Protein AF-A0A0M8WAG9-F1 (afdb_monomer_lite)

Foldseek 3Di:
DDDDDDDDPQDWDWDWDWFDDPPDAIAIETADAQQPTHQDCVLCVQVVQLVCCVPPVVPDPDTGFYWYWYDYPVDTFTWTWDFDDDPPSGTHLIDTDGDDLVVVCVVRVHHDDNDRPDDPPDPPDQQWWKAKDKFFLLQADFQDPHNQCPLRPTDPDDSVLLVVLQVDDQDQQDPSDLLSRDQPQVLQVLLVVLCVVDVDTDSGLQDDPVSSVVSCVVVVDDDSSSVLSVCCRRVNFEWDQDPVRDIDTSGDSSNSVSCSNNSPGIGIGIDIHGDDD

Secondary structure (DSSP, 8-state):
--------TTS---EEEEE--TTS--EEEEEEETTTSSS-TTTSHHHHHHHHHHHH-TT-SSPPEEEEEEE-SS-EEEEEEEEEE-STT-EEEEEEEE--HHHHHHHHTS----S--PPP----PPEEEEEEEEEEGGGSPPPP--S-TTTS------HHHHHHHHHSPPPPPPTTSGGGGS-HHHHHHHHHHHHHHS----S-TT---HHHHHHHHHTT--HHHHHHHHHHHHS-EEEEE-TTS-EEEEE-HHHHHHHHHTT--EEEEEEEEEE--

Sequence (277 aa):
MHEVTVRDRRLGSFRLQIYTADGLRPVVIVTQDATSEGCSLVNGAERYAASVWRTHFTKAAEPPLWVQNMQMQDSTMLALVAFDVGTDYTLSDAIWDVIDPTDLQRLVGADVDLRRGQRPAPASKPVYRTKFIITPVANFPPGKPFRARRCMPPMRHRRWRHLLARLRPAPAPASCCWYHGGDWRTANATALRLLATTPMTSADPGEWPVELCEAVDAAGITGWQRQAVQSLFLDPIVLEHEDNGRLSYGNGQHRGRAMHDAGVARTITAVDELYTV

Radius of gyration: 20.87 Å; chains: 1; bounding box: 56×38×58 Å

Structure (mmCIF, N/CA/C/O backbone):
data_AF-A0A0M8WAG9-F1
#
_entry.id   AF-A0A0M8WAG9-F1
#
loop_
_atom_site.group_PDB
_atom_site.id
_atom_site.type_symbol
_atom_site.label_atom_id
_atom_site.label_alt_id
_atom_site.label_comp_id
_atom_site.label_asym_id
_atom_site.label_entity_id
_atom_site.label_seq_id
_atom_site.pdbx_PDB_ins_code
_atom_site.Cartn_x
_atom_site.Cartn_y
_atom_site.Cartn_z
_atom_site.occupancy
_atom_site.B_iso_or_equiv
_atom_site.auth_seq_id
_atom_site.auth_comp_id
_atom_site.auth_asym_id
_atom_site.auth_atom_id
_atom_site.pdbx_PDB_model_num
ATOM 1 N N . MET A 1 1 ? 27.779 4.300 -15.867 1.00 31.81 1 MET A N 1
ATOM 2 C CA . MET A 1 1 ? 26.720 4.180 -14.843 1.00 31.81 1 MET A CA 1
ATOM 3 C C . MET A 1 1 ? 26.063 5.549 -14.735 1.00 31.81 1 MET A C 1
ATOM 5 O O . MET A 1 1 ? 26.711 6.474 -14.271 1.00 31.81 1 MET A O 1
ATOM 9 N N . HIS A 1 2 ? 24.867 5.720 -15.301 1.00 24.95 2 HIS A N 1
ATOM 10 C CA . HIS A 1 2 ? 24.141 6.993 -15.268 1.00 24.95 2 HIS A CA 1
ATOM 11 C C . HIS A 1 2 ? 23.060 6.911 -14.192 1.00 24.95 2 HIS A C 1
ATOM 13 O O . HIS A 1 2 ? 22.132 6.116 -14.313 1.00 24.95 2 HIS A O 1
ATOM 19 N N . GLU A 1 3 ? 23.211 7.700 -13.132 1.00 30.77 3 GLU A N 1
ATOM 20 C CA . GLU A 1 3 ? 22.233 7.829 -12.054 1.00 30.77 3 GLU A CA 1
ATOM 21 C C . GLU A 1 3 ? 21.309 9.007 -12.386 1.00 30.77 3 GLU A C 1
ATOM 23 O O . GLU A 1 3 ? 21.760 10.142 -12.539 1.00 30.77 3 GLU A O 1
ATOM 28 N N . VAL A 1 4 ? 20.021 8.726 -12.583 1.00 30.83 4 VAL A N 1
ATOM 29 C CA . VAL A 1 4 ? 19.002 9.731 -12.909 1.00 30.83 4 VAL A CA 1
ATOM 30 C C . VAL A 1 4 ? 18.015 9.803 -11.752 1.00 30.83 4 VAL A C 1
ATOM 32 O O . VAL A 1 4 ? 17.299 8.845 -11.471 1.00 30.83 4 VAL A O 1
ATOM 35 N N . THR A 1 5 ? 17.963 10.959 -11.095 1.00 34.72 5 THR A N 1
ATOM 36 C CA . THR A 1 5 ? 17.018 11.246 -10.011 1.00 34.72 5 THR A CA 1
ATOM 37 C C . THR A 1 5 ? 15.743 11.853 -10.593 1.00 34.72 5 THR A C 1
ATOM 39 O O . THR A 1 5 ? 15.729 13.020 -10.986 1.00 34.72 5 THR A O 1
ATOM 42 N N . VAL A 1 6 ? 14.653 11.086 -10.638 1.00 32.12 6 VAL A N 1
ATOM 43 C CA . VAL A 1 6 ? 13.320 11.599 -11.000 1.00 32.12 6 VAL A CA 1
ATOM 44 C C . VAL A 1 6 ? 12.752 12.366 -9.799 1.00 32.12 6 VAL A C 1
ATOM 46 O O . VAL A 1 6 ? 12.485 11.777 -8.756 1.00 32.12 6 VAL A O 1
ATOM 49 N N . ARG A 1 7 ? 12.593 13.692 -9.916 1.00 31.33 7 ARG A N 1
ATOM 50 C CA . ARG A 1 7 ? 11.995 14.546 -8.872 1.00 31.33 7 ARG A CA 1
ATOM 51 C C . ARG A 1 7 ? 10.522 14.824 -9.176 1.00 31.33 7 ARG A C 1
ATOM 53 O O . ARG A 1 7 ? 10.192 15.846 -9.765 1.00 31.33 7 ARG A O 1
ATOM 60 N N . ASP A 1 8 ? 9.653 13.940 -8.704 1.00 37.75 8 ASP A N 1
ATOM 61 C CA . ASP A 1 8 ? 8.263 14.265 -8.374 1.00 37.75 8 ASP A CA 1
ATOM 62 C C . ASP A 1 8 ? 8.059 13.938 -6.886 1.00 37.75 8 ASP A C 1
ATOM 64 O O . ASP A 1 8 ? 8.435 12.864 -6.419 1.00 37.75 8 ASP A O 1
ATOM 68 N N . ARG A 1 9 ? 7.501 14.886 -6.126 1.00 44.72 9 ARG A N 1
ATOM 69 C CA . ARG A 1 9 ? 7.415 14.916 -4.650 1.00 44.72 9 ARG A CA 1
ATOM 70 C C . ARG A 1 9 ? 6.567 13.786 -4.032 1.00 44.72 9 ARG A C 1
ATOM 72 O O . ARG A 1 9 ? 6.406 13.759 -2.817 1.00 44.72 9 ARG A O 1
ATOM 79 N N . ARG A 1 10 ? 6.028 12.866 -4.841 1.00 51.25 10 ARG A N 1
ATOM 80 C CA . ARG A 1 10 ? 5.177 11.723 -4.438 1.00 51.25 10 ARG A CA 1
ATOM 81 C C . ARG A 1 10 ? 5.702 10.360 -4.895 1.00 51.25 10 ARG A C 1
ATOM 83 O O . ARG A 1 10 ? 5.000 9.351 -4.770 1.00 51.25 10 ARG A O 1
ATOM 90 N N . LEU A 1 11 ? 6.892 10.340 -5.487 1.00 60.03 11 LEU A N 1
ATOM 91 C CA . LEU A 1 11 ? 7.572 9.141 -5.944 1.00 60.03 11 LEU A CA 1
ATOM 92 C C . LEU A 1 11 ? 8.692 8.850 -4.951 1.00 60.03 11 LEU A C 1
ATOM 94 O O . LEU A 1 11 ? 9.549 9.690 -4.696 1.00 60.03 11 LEU A O 1
ATOM 98 N N . GLY A 1 12 ? 8.633 7.679 -4.338 1.00 71.25 12 GLY A N 1
ATOM 99 C CA . GLY A 1 12 ? 9.702 7.164 -3.510 1.00 71.25 12 GLY A CA 1
ATOM 100 C C . GLY A 1 12 ? 11.023 7.044 -4.268 1.00 71.25 12 GLY A C 1
ATOM 101 O O . GLY A 1 12 ? 11.056 7.063 -5.499 1.00 71.25 12 GLY A O 1
ATOM 102 N N . SER A 1 13 ? 12.125 6.929 -3.531 1.00 82.56 13 SER A N 1
ATOM 103 C CA . SER A 1 13 ? 13.445 6.676 -4.111 1.00 82.56 13 SER A CA 1
ATOM 104 C C . SER A 1 13 ? 13.735 5.181 -4.178 1.00 82.56 13 SER A C 1
ATOM 106 O O . SER A 1 13 ? 13.256 4.408 -3.358 1.00 82.56 13 SER A O 1
ATOM 108 N N . PHE A 1 14 ? 14.532 4.766 -5.156 1.00 90.50 14 PHE A N 1
ATOM 109 C CA . PHE A 1 14 ? 15.063 3.408 -5.262 1.00 90.50 14 PHE A CA 1
ATOM 110 C C . PHE A 1 14 ? 16.325 3.422 -6.125 1.00 90.50 14 PHE A C 1
ATOM 112 O O . PHE A 1 14 ? 16.540 4.333 -6.927 1.00 90.50 14 PHE A O 1
ATOM 119 N N . ARG A 1 15 ? 17.180 2.411 -5.963 1.00 92.81 15 ARG A N 1
ATOM 120 C CA . ARG A 1 15 ? 18.294 2.158 -6.883 1.00 92.81 15 ARG A CA 1
ATOM 121 C C . ARG A 1 15 ? 17.752 1.505 -8.142 1.00 92.81 15 ARG A C 1
ATOM 123 O O . ARG A 1 15 ? 16.967 0.570 -8.036 1.00 92.81 15 ARG A O 1
ATOM 130 N N . LEU A 1 16 ? 18.241 1.933 -9.301 1.00 94.81 16 LEU A N 1
ATOM 131 C CA . LEU A 1 16 ? 17.922 1.350 -10.599 1.00 94.81 16 LEU A CA 1
ATOM 132 C C . LEU A 1 16 ? 19.156 0.640 -11.179 1.00 94.81 16 LEU A C 1
ATOM 134 O O . LEU A 1 16 ? 20.224 1.244 -11.277 1.00 94.81 16 LEU A O 1
ATOM 138 N N . GLN A 1 17 ? 19.014 -0.623 -11.580 1.00 96.25 17 GLN A N 1
ATOM 139 C CA . GLN A 1 17 ? 19.993 -1.348 -12.397 1.00 96.25 17 GLN A CA 1
ATOM 140 C C . GLN A 1 17 ? 19.330 -1.747 -13.713 1.00 96.25 17 GLN A C 1
ATOM 142 O O . GLN A 1 17 ? 18.253 -2.341 -13.705 1.00 96.25 17 GLN A O 1
ATOM 147 N N . ILE A 1 18 ? 19.960 -1.389 -14.832 1.00 97.19 18 ILE A N 1
ATOM 148 C CA . ILE A 1 18 ? 19.445 -1.632 -16.181 1.00 97.19 18 ILE A CA 1
ATOM 149 C C . ILE A 1 18 ? 20.386 -2.601 -16.888 1.00 97.19 18 ILE A C 1
ATOM 151 O O . ILE A 1 18 ? 21.572 -2.308 -17.037 1.00 97.19 18 ILE A O 1
ATOM 155 N N . TYR A 1 19 ? 19.832 -3.715 -17.351 1.00 96.88 19 TYR A N 1
ATOM 156 C CA . TYR A 1 19 ? 20.516 -4.723 -18.149 1.00 96.88 19 TYR A CA 1
ATOM 157 C C . TYR A 1 19 ? 19.890 -4.740 -19.542 1.00 96.88 19 TYR A C 1
ATOM 159 O O . TYR A 1 19 ? 18.678 -4.900 -19.696 1.00 96.88 19 TYR A O 1
ATOM 167 N N . THR A 1 20 ? 20.717 -4.537 -20.562 1.00 95.12 20 THR A N 1
ATOM 168 C CA . THR A 1 20 ? 20.305 -4.487 -21.970 1.00 95.12 20 THR A CA 1
ATOM 169 C C . THR A 1 20 ? 21.225 -5.361 -22.802 1.00 95.12 20 THR A C 1
ATOM 171 O O . THR A 1 20 ? 22.432 -5.373 -22.568 1.00 95.12 20 THR A O 1
ATOM 174 N N . ALA A 1 21 ? 20.665 -6.020 -23.807 1.00 92.88 21 ALA A N 1
ATOM 175 C CA . ALA A 1 21 ? 21.400 -6.751 -24.826 1.00 92.88 21 ALA A CA 1
ATOM 176 C C . ALA A 1 21 ? 20.630 -6.664 -26.148 1.00 92.88 21 ALA A C 1
ATOM 178 O O . ALA A 1 21 ? 19.403 -6.521 -26.145 1.00 92.88 21 ALA A O 1
ATOM 179 N N . ASP A 1 22 ? 21.342 -6.735 -27.270 1.00 92.00 22 ASP A N 1
ATOM 180 C CA . ASP A 1 22 ? 20.729 -6.605 -28.590 1.00 92.00 22 ASP A CA 1
ATOM 181 C C . ASP A 1 22 ? 19.707 -7.720 -28.841 1.00 92.00 22 ASP A C 1
ATOM 183 O O . ASP A 1 22 ? 19.957 -8.896 -28.585 1.00 92.00 22 ASP A O 1
ATOM 187 N N . GLY A 1 23 ? 18.527 -7.335 -29.334 1.00 89.88 23 GLY A N 1
ATOM 188 C CA . GLY A 1 23 ? 17.431 -8.262 -29.625 1.00 89.88 23 GLY A CA 1
ATOM 189 C C . GLY A 1 23 ? 16.712 -8.835 -28.398 1.00 89.88 23 GLY A C 1
ATOM 190 O O . GLY A 1 23 ? 15.756 -9.587 -28.573 1.00 89.88 23 GLY A O 1
ATOM 191 N N . LEU A 1 24 ? 17.118 -8.474 -27.175 1.00 93.31 24 LEU A N 1
ATOM 192 C CA . LEU A 1 24 ? 16.479 -8.924 -25.938 1.00 93.31 24 LEU A CA 1
ATOM 193 C C . LEU A 1 24 ? 15.687 -7.799 -25.268 1.00 93.31 24 LEU A C 1
ATOM 195 O O . LEU A 1 24 ? 16.030 -6.617 -25.347 1.00 93.31 24 LEU A O 1
ATOM 199 N N . ARG A 1 25 ? 14.616 -8.180 -24.565 1.00 95.50 25 ARG A N 1
ATOM 200 C CA . ARG A 1 25 ? 13.841 -7.247 -23.745 1.00 95.50 25 ARG A CA 1
ATOM 201 C C . ARG A 1 25 ? 14.699 -6.796 -22.552 1.00 95.50 25 ARG A C 1
ATOM 203 O O . ARG A 1 25 ? 15.212 -7.661 -21.842 1.00 95.50 25 ARG A O 1
ATOM 210 N N . PRO A 1 26 ? 14.856 -5.483 -22.302 1.00 97.38 26 PRO A N 1
ATOM 211 C CA . PRO A 1 26 ? 15.655 -5.007 -21.179 1.00 97.38 26 PRO A CA 1
ATOM 212 C C . PRO A 1 26 ? 15.123 -5.513 -19.840 1.00 97.38 26 PRO A C 1
ATOM 214 O O . PRO A 1 26 ? 13.908 -5.579 -19.645 1.00 97.38 26 PRO A O 1
ATOM 217 N N . VAL A 1 27 ? 16.025 -5.798 -18.903 1.00 98.31 27 VAL A N 1
ATOM 218 C CA . VAL A 1 27 ? 15.682 -6.146 -17.520 1.00 98.31 27 VAL A CA 1
ATOM 219 C C . VAL A 1 27 ? 16.047 -4.980 -16.619 1.00 98.31 27 VAL A C 1
ATOM 221 O O . VAL A 1 27 ? 17.163 -4.459 -16.651 1.00 98.31 27 VAL A O 1
ATOM 224 N N . VAL A 1 28 ? 15.088 -4.566 -15.806 1.00 98.31 28 VAL A N 1
ATOM 225 C CA . VAL A 1 28 ? 15.244 -3.520 -14.810 1.00 98.31 28 VAL A CA 1
ATOM 226 C C . VAL A 1 28 ? 15.087 -4.124 -13.431 1.00 98.31 28 VAL A C 1
ATOM 228 O O . VAL A 1 28 ? 14.069 -4.740 -13.135 1.00 98.31 28 VAL A O 1
ATOM 231 N N . ILE A 1 29 ? 16.071 -3.881 -12.571 1.00 98.06 29 ILE A N 1
ATOM 232 C CA . ILE A 1 29 ? 16.027 -4.265 -11.163 1.00 98.06 29 ILE A CA 1
ATOM 233 C C . ILE A 1 29 ? 15.969 -2.991 -10.332 1.00 98.06 29 ILE A C 1
ATOM 235 O O . ILE A 1 29 ? 16.868 -2.147 -10.413 1.00 98.06 29 ILE A O 1
ATOM 239 N N . VAL A 1 30 ? 14.913 -2.858 -9.535 1.00 96.50 30 VAL A N 1
ATOM 240 C CA . VAL A 1 30 ? 14.742 -1.757 -8.592 1.00 96.50 30 VAL A CA 1
ATOM 241 C C . VAL A 1 30 ? 14.905 -2.236 -7.162 1.00 96.50 30 VAL A C 1
ATOM 243 O O . VAL A 1 30 ? 14.215 -3.153 -6.727 1.00 96.50 30 VAL A O 1
ATOM 246 N N . THR A 1 31 ? 15.803 -1.594 -6.419 1.00 95.31 31 THR A N 1
ATOM 247 C CA . THR A 1 31 ? 16.039 -1.910 -5.007 1.00 95.31 31 THR A CA 1
ATOM 248 C C . THR A 1 31 ? 15.609 -0.741 -4.138 1.00 95.31 31 THR A C 1
ATOM 250 O O . THR A 1 31 ? 16.130 0.363 -4.311 1.00 95.31 31 THR A O 1
ATOM 253 N N . GLN A 1 32 ? 14.701 -0.984 -3.194 1.00 91.56 32 GLN A N 1
ATOM 254 C CA . GLN A 1 32 ? 14.194 0.027 -2.265 1.00 91.56 32 GLN A CA 1
ATOM 255 C C . GLN A 1 32 ? 14.263 -0.470 -0.821 1.00 91.56 32 GLN A C 1
ATOM 257 O O . GLN A 1 32 ? 13.892 -1.606 -0.548 1.00 91.56 32 GLN A O 1
ATOM 262 N N . ASP A 1 33 ? 14.672 0.399 0.096 1.00 87.81 33 ASP A N 1
ATOM 263 C CA . ASP A 1 33 ? 14.413 0.261 1.529 1.00 87.81 33 ASP A CA 1
ATOM 264 C C . ASP A 1 33 ? 12.989 0.754 1.834 1.00 87.81 33 ASP A C 1
ATOM 266 O O . ASP A 1 33 ? 12.691 1.951 1.763 1.00 87.81 33 ASP A O 1
ATOM 270 N N . ALA A 1 34 ? 12.102 -0.187 2.160 1.00 78.44 34 ALA A N 1
ATOM 271 C CA . ALA A 1 34 ? 10.681 0.064 2.381 1.00 78.44 34 ALA A CA 1
ATOM 272 C C . ALA A 1 34 ? 10.402 1.041 3.528 1.00 78.44 34 ALA A C 1
ATOM 274 O O . ALA A 1 34 ? 9.353 1.680 3.536 1.00 78.44 34 ALA A O 1
ATOM 275 N N . THR A 1 35 ? 11.320 1.164 4.489 1.00 70.12 35 THR A N 1
ATOM 276 C CA . THR A 1 35 ? 11.094 1.952 5.708 1.00 70.12 35 THR A CA 1
ATOM 277 C C . THR A 1 35 ? 11.336 3.439 5.507 1.00 70.12 35 THR A C 1
ATOM 279 O O . THR A 1 35 ? 10.858 4.263 6.282 1.00 70.12 35 THR A O 1
ATOM 282 N N . SER A 1 36 ? 12.113 3.812 4.488 1.00 67.44 36 SER A N 1
ATOM 283 C CA . SER A 1 36 ? 12.736 5.132 4.487 1.00 67.44 36 SER A CA 1
ATOM 284 C C . SER A 1 36 ? 12.656 5.867 3.152 1.00 67.44 36 SER A C 1
ATOM 286 O O . SER A 1 36 ? 13.086 7.019 3.067 1.00 67.44 36 SER A O 1
ATOM 288 N N . GLU A 1 37 ? 12.079 5.262 2.117 1.00 73.00 37 GLU A N 1
ATOM 289 C CA . GLU A 1 37 ? 12.169 5.777 0.750 1.00 73.00 37 GLU A CA 1
ATOM 290 C C . GLU A 1 37 ? 10.830 6.182 0.125 1.00 73.00 37 GLU A C 1
ATOM 292 O O . GLU A 1 37 ? 10.701 6.167 -1.094 1.00 73.00 37 GLU A O 1
ATOM 297 N N . GLY A 1 38 ? 9.849 6.603 0.926 1.00 74.38 38 GLY A N 1
ATOM 298 C CA . GLY A 1 38 ? 8.561 7.105 0.434 1.00 74.38 38 GLY A CA 1
ATOM 299 C C . GLY A 1 38 ? 7.625 5.988 -0.038 1.00 74.38 38 GLY A C 1
ATOM 300 O O . GLY A 1 38 ? 7.577 4.920 0.561 1.00 74.38 38 GLY A O 1
ATOM 301 N N . CYS A 1 39 ? 6.846 6.233 -1.099 1.00 77.88 39 CYS A N 1
ATOM 302 C CA . CYS A 1 39 ? 5.880 5.250 -1.603 1.00 77.88 39 CYS A CA 1
ATOM 303 C C . CYS A 1 39 ? 6.589 3.936 -1.995 1.00 77.88 39 CYS A C 1
ATOM 305 O O . CYS A 1 39 ? 7.550 3.946 -2.773 1.00 77.88 39 CYS A O 1
ATOM 307 N N . SER A 1 40 ? 6.113 2.811 -1.453 1.00 86.44 40 SER A N 1
ATOM 308 C CA . SER A 1 40 ? 6.754 1.504 -1.631 1.00 86.44 40 SER A CA 1
ATOM 309 C C . SER A 1 40 ? 6.722 1.025 -3.085 1.00 86.44 40 SER A C 1
ATOM 311 O O . SER A 1 40 ? 5.817 1.374 -3.849 1.00 86.44 40 SER A O 1
ATOM 313 N N . LEU A 1 41 ? 7.666 0.162 -3.470 1.00 90.44 41 LEU A N 1
ATOM 314 C CA . LEU A 1 41 ? 7.693 -0.465 -4.795 1.00 90.44 41 LEU A CA 1
ATOM 315 C C . LEU A 1 41 ? 6.408 -1.250 -5.104 1.00 90.44 41 LEU A C 1
ATOM 317 O O . LEU A 1 41 ? 6.009 -1.300 -6.262 1.00 90.44 41 LEU A O 1
ATOM 321 N N . VAL A 1 42 ? 5.718 -1.805 -4.101 1.00 89.00 42 VAL A N 1
ATOM 322 C CA . VAL A 1 42 ? 4.442 -2.524 -4.300 1.00 89.00 42 VAL A CA 1
ATOM 323 C C . VAL A 1 42 ? 3.283 -1.575 -4.597 1.00 89.00 42 VAL A C 1
ATOM 325 O O . VAL A 1 42 ? 2.459 -1.860 -5.475 1.00 89.00 42 VAL A O 1
ATOM 328 N N . ASN A 1 43 ? 3.224 -0.446 -3.890 1.00 82.81 43 ASN A N 1
ATOM 329 C CA . ASN A 1 43 ? 2.144 0.533 -4.034 1.00 82.81 43 ASN A CA 1
ATOM 330 C C . ASN A 1 43 ? 2.359 1.450 -5.246 1.00 82.81 43 ASN A C 1
ATOM 332 O O . ASN A 1 43 ? 1.398 1.893 -5.868 1.00 82.81 43 ASN A O 1
ATOM 336 N N . GLY A 1 44 ? 3.617 1.724 -5.595 1.00 85.31 44 GLY A N 1
ATOM 337 C CA . GLY A 1 44 ? 4.005 2.573 -6.718 1.00 85.31 44 GLY A CA 1
ATOM 338 C C . GLY A 1 44 ? 4.406 1.821 -7.988 1.00 85.31 44 GLY A C 1
ATOM 339 O O . GLY A 1 44 ? 4.826 2.483 -8.934 1.00 85.31 44 GLY A O 1
ATOM 340 N N . ALA A 1 45 ? 4.299 0.488 -8.022 1.00 92.19 45 ALA A N 1
ATOM 341 C CA . ALA A 1 45 ? 4.862 -0.385 -9.059 1.00 92.19 45 ALA A CA 1
ATOM 342 C C . ALA A 1 45 ? 4.594 0.103 -10.485 1.00 92.19 45 ALA A C 1
ATOM 344 O O . ALA A 1 45 ? 5.528 0.370 -11.237 1.00 92.19 45 ALA A O 1
ATOM 345 N N . GLU A 1 46 ? 3.317 0.269 -10.830 1.00 92.25 46 GLU A N 1
ATOM 346 C CA . GLU A 1 46 ? 2.860 0.663 -12.159 1.00 92.25 46 GLU A CA 1
ATOM 347 C C . GLU A 1 46 ? 3.411 2.042 -12.539 1.00 92.25 46 GLU A C 1
ATOM 349 O O . GLU A 1 46 ? 3.907 2.249 -13.644 1.00 92.25 46 GLU A O 1
ATOM 354 N N . ARG A 1 47 ? 3.380 2.988 -11.594 1.00 89.12 47 ARG A N 1
ATOM 355 C CA . ARG A 1 47 ? 3.829 4.370 -11.794 1.00 89.12 47 ARG A CA 1
ATOM 356 C C . ARG A 1 47 ? 5.349 4.460 -11.947 1.00 89.12 47 ARG A C 1
ATOM 358 O O . ARG A 1 47 ? 5.825 5.200 -12.807 1.00 89.12 47 ARG A O 1
ATOM 365 N N . TYR A 1 48 ? 6.107 3.702 -11.156 1.00 93.50 48 TYR A N 1
ATOM 366 C CA . TYR A 1 48 ? 7.565 3.643 -11.255 1.00 93.50 48 TYR A CA 1
ATOM 367 C C . TYR A 1 48 ? 8.017 2.957 -12.536 1.00 93.50 48 TYR A C 1
ATOM 369 O O . TYR A 1 48 ? 8.840 3.521 -13.256 1.00 93.50 48 TYR A O 1
ATOM 377 N N . ALA A 1 49 ? 7.443 1.798 -12.861 1.00 95.94 49 ALA A N 1
ATOM 378 C CA . ALA A 1 49 ? 7.764 1.074 -14.082 1.00 95.94 49 ALA A CA 1
ATOM 379 C C . ALA A 1 49 ? 7.421 1.905 -15.329 1.00 95.94 49 ALA A C 1
ATOM 381 O O . ALA A 1 49 ? 8.260 2.042 -16.218 1.00 95.94 49 ALA A O 1
ATOM 382 N N . ALA A 1 50 ? 6.256 2.562 -15.354 1.00 93.38 50 ALA A N 1
ATOM 383 C CA . ALA A 1 50 ? 5.868 3.488 -16.418 1.00 93.38 50 ALA A CA 1
ATOM 384 C C . ALA A 1 50 ? 6.840 4.668 -16.551 1.00 93.38 50 ALA A C 1
ATOM 386 O O . ALA A 1 50 ? 7.227 5.039 -17.659 1.00 93.38 50 ALA A O 1
ATOM 387 N N . SER A 1 51 ? 7.260 5.259 -15.427 1.00 92.38 51 SER A N 1
ATOM 388 C CA . SER A 1 51 ? 8.230 6.356 -15.432 1.00 92.38 51 SER A CA 1
ATOM 389 C C . SER A 1 51 ? 9.597 5.906 -15.948 1.00 92.38 51 SER A C 1
ATOM 391 O O . SER A 1 51 ? 10.209 6.620 -16.736 1.00 92.38 51 SER A O 1
ATOM 393 N N . VAL A 1 52 ? 10.084 4.735 -15.534 1.00 95.12 52 VAL A N 1
ATOM 394 C CA . VAL A 1 52 ? 11.362 4.188 -16.010 1.00 95.12 52 VAL A CA 1
ATOM 395 C C . VAL A 1 52 ? 11.284 3.844 -17.494 1.00 95.12 52 VAL A C 1
ATOM 397 O O . VAL A 1 52 ? 12.203 4.186 -18.236 1.00 95.12 52 VAL A O 1
ATOM 400 N N . TRP A 1 53 ? 10.182 3.239 -17.945 1.00 96.00 53 TRP A N 1
ATOM 401 C CA . TRP A 1 53 ? 9.933 2.964 -19.359 1.00 96.00 53 TRP A CA 1
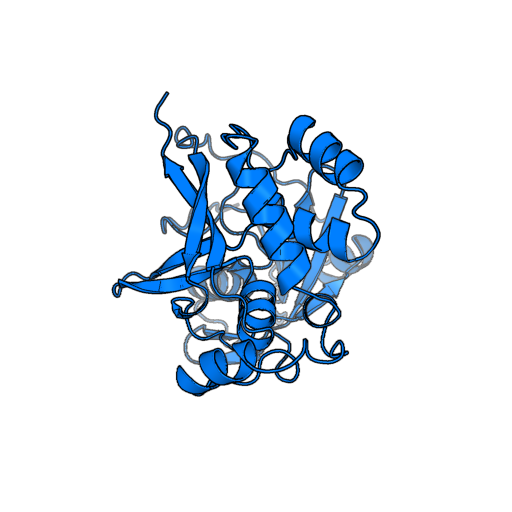ATOM 402 C C . TRP A 1 53 ? 9.992 4.254 -20.183 1.00 96.00 53 TRP A C 1
ATOM 404 O O . TRP A 1 53 ? 10.786 4.351 -21.119 1.00 96.00 53 TRP A O 1
ATOM 414 N N . ARG A 1 54 ? 9.246 5.283 -19.770 1.00 93.81 54 ARG A N 1
ATOM 415 C CA . ARG A 1 54 ? 9.199 6.579 -20.457 1.00 93.81 54 ARG A CA 1
ATOM 416 C C . ARG A 1 54 ? 10.546 7.293 -20.491 1.00 93.81 54 ARG A C 1
ATOM 418 O O . ARG A 1 54 ? 10.843 7.961 -21.471 1.00 93.81 54 ARG A O 1
ATOM 425 N N . THR A 1 55 ? 11.350 7.178 -19.439 1.00 92.44 55 THR A N 1
ATOM 426 C CA . THR A 1 55 ? 12.617 7.917 -19.335 1.00 92.44 55 THR A CA 1
ATOM 427 C C . THR A 1 55 ? 13.775 7.194 -20.016 1.00 92.44 55 THR A C 1
ATOM 429 O O . THR A 1 55 ? 14.574 7.828 -20.701 1.00 92.44 55 THR A O 1
ATOM 432 N N . HIS A 1 56 ? 13.889 5.877 -19.832 1.00 94.44 56 HIS A N 1
ATOM 433 C CA . HIS A 1 56 ? 15.081 5.117 -20.226 1.00 94.44 56 HIS A CA 1
ATOM 434 C C . HIS A 1 56 ? 14.887 4.267 -21.482 1.00 94.44 56 HIS A C 1
ATOM 436 O O . HIS A 1 56 ? 15.871 3.889 -22.113 1.00 94.44 56 HIS A O 1
ATOM 442 N N . PHE A 1 57 ? 13.642 3.992 -21.877 1.00 94.19 57 PHE A N 1
ATOM 443 C CA . PHE A 1 57 ? 13.327 3.091 -22.986 1.00 94.19 57 PHE A CA 1
ATOM 444 C C . PHE A 1 57 ? 12.310 3.727 -23.948 1.00 94.19 57 PHE A C 1
ATOM 446 O O . PHE A 1 57 ? 11.359 3.087 -24.385 1.00 94.19 57 PHE A O 1
ATOM 453 N N . THR A 1 58 ? 12.541 4.993 -24.318 1.00 90.69 58 THR A N 1
ATOM 454 C CA . THR A 1 58 ? 11.648 5.826 -25.158 1.00 90.69 58 THR A CA 1
ATOM 455 C C . THR A 1 58 ? 11.336 5.263 -26.547 1.00 90.69 58 THR A C 1
ATOM 457 O O . THR A 1 58 ? 10.402 5.714 -27.206 1.00 90.69 58 THR A O 1
ATOM 460 N N . LYS A 1 59 ? 12.146 4.316 -27.027 1.00 90.81 59 LYS A N 1
ATOM 461 C CA . LYS A 1 59 ? 11.984 3.661 -28.334 1.00 90.81 59 LYS A CA 1
ATOM 462 C C . LYS A 1 59 ? 11.411 2.247 -28.227 1.00 90.81 59 LYS A C 1
ATOM 464 O O . LYS A 1 59 ? 11.147 1.632 -29.255 1.00 90.81 59 LYS A O 1
ATOM 469 N N . ALA A 1 60 ? 11.270 1.710 -27.016 1.00 91.38 60 ALA A N 1
ATOM 470 C CA . ALA A 1 60 ? 10.766 0.360 -26.811 1.00 91.38 60 ALA A CA 1
ATOM 471 C C . ALA A 1 60 ? 9.234 0.359 -26.851 1.00 91.38 60 ALA A C 1
ATOM 473 O O . ALA A 1 60 ? 8.594 1.141 -26.148 1.00 91.38 60 ALA A O 1
ATOM 474 N N . ALA A 1 61 ? 8.659 -0.544 -27.648 1.00 90.81 61 ALA A N 1
ATOM 475 C CA . ALA A 1 61 ? 7.210 -0.730 -27.747 1.00 90.81 61 ALA A CA 1
ATOM 476 C C . ALA A 1 61 ? 6.598 -1.387 -26.495 1.00 90.81 61 ALA A C 1
ATOM 478 O O . ALA A 1 61 ? 5.400 -1.263 -26.262 1.00 90.81 61 ALA A O 1
ATOM 479 N N . GLU A 1 62 ? 7.421 -2.052 -25.682 1.00 94.06 62 GLU A N 1
ATOM 480 C CA . GLU A 1 62 ? 7.027 -2.716 -24.440 1.00 94.06 62 GLU A CA 1
ATOM 481 C C . GLU A 1 62 ? 7.866 -2.207 -23.259 1.00 94.06 62 GLU A C 1
ATOM 483 O O . GLU A 1 62 ? 9.024 -1.812 -23.456 1.00 94.06 62 GLU A O 1
ATOM 488 N N . PRO A 1 63 ? 7.332 -2.250 -22.022 1.00 96.38 63 PRO A N 1
ATOM 489 C CA . PRO A 1 63 ? 8.108 -1.915 -20.833 1.00 96.38 63 PRO A CA 1
ATOM 490 C C . PRO A 1 63 ? 9.256 -2.912 -20.630 1.00 96.38 63 PRO A C 1
ATOM 492 O O . PRO A 1 63 ? 9.159 -4.055 -21.077 1.00 96.38 63 PRO A O 1
ATOM 495 N N . PRO A 1 64 ? 10.321 -2.559 -19.896 1.00 97.38 64 PRO A N 1
ATOM 496 C CA . PRO A 1 64 ? 11.314 -3.548 -19.479 1.00 97.38 64 PRO A CA 1
ATOM 497 C C . PRO A 1 64 ? 10.673 -4.659 -18.626 1.00 97.38 64 PRO A C 1
ATOM 499 O O . PRO A 1 64 ? 9.603 -4.469 -18.042 1.00 97.38 64 PRO A O 1
ATOM 502 N N . LEU A 1 65 ? 11.336 -5.812 -18.522 1.00 98.12 65 LEU A N 1
ATOM 503 C CA . LEU A 1 65 ? 11.045 -6.765 -17.451 1.00 98.12 65 LEU A CA 1
ATOM 504 C C . LEU A 1 65 ? 11.379 -6.091 -16.117 1.00 98.12 65 LEU A C 1
ATOM 506 O O . LEU A 1 65 ? 12.480 -5.568 -15.951 1.00 98.12 65 LEU A O 1
ATOM 510 N N . TRP A 1 66 ? 10.425 -6.058 -15.190 1.00 98.38 66 TRP A N 1
ATOM 511 C CA . TRP A 1 66 ? 10.536 -5.284 -13.955 1.00 98.38 66 TRP A CA 1
ATOM 512 C C . TRP A 1 66 ? 10.724 -6.198 -12.754 1.00 98.38 66 TRP A C 1
ATOM 514 O O . TRP A 1 66 ? 9.822 -6.948 -12.397 1.00 98.38 66 TRP A O 1
ATOM 524 N N . VAL A 1 67 ? 11.871 -6.108 -12.094 1.00 98.50 67 VAL A N 1
ATOM 525 C CA . VAL A 1 67 ? 12.187 -6.879 -10.893 1.00 98.50 67 VAL A CA 1
ATOM 526 C C . VAL A 1 67 ? 12.255 -5.936 -9.702 1.00 98.50 67 VAL A C 1
ATOM 528 O O . VAL A 1 67 ? 12.996 -4.954 -9.714 1.00 98.50 67 VAL A O 1
ATOM 531 N N . GLN A 1 68 ? 11.484 -6.235 -8.663 1.00 97.88 68 GLN A N 1
ATOM 532 C CA . GLN A 1 68 ? 11.483 -5.503 -7.404 1.00 97.88 68 GLN A CA 1
ATOM 533 C C . GLN A 1 68 ? 12.282 -6.253 -6.356 1.00 97.88 68 GLN A C 1
ATOM 535 O O . GLN A 1 68 ? 12.045 -7.431 -6.123 1.00 97.88 68 GLN A O 1
ATOM 540 N N . ASN A 1 69 ? 13.177 -5.536 -5.695 1.00 97.00 69 ASN A N 1
ATOM 541 C CA . ASN A 1 69 ? 13.888 -5.974 -4.512 1.00 97.00 69 ASN A CA 1
ATOM 542 C C . ASN A 1 69 ? 13.563 -5.007 -3.371 1.00 97.00 69 ASN A C 1
ATOM 544 O O . ASN A 1 69 ? 14.168 -3.939 -3.235 1.00 97.00 69 ASN A O 1
ATOM 548 N N . MET A 1 70 ? 12.553 -5.351 -2.585 1.00 94.00 70 MET A N 1
ATOM 549 C CA . MET A 1 70 ? 12.141 -4.545 -1.446 1.00 94.00 70 MET A CA 1
ATOM 550 C C . MET A 1 70 ? 12.831 -5.047 -0.183 1.00 94.00 70 MET A C 1
ATOM 552 O O . MET A 1 70 ? 12.603 -6.176 0.240 1.00 94.00 70 MET A O 1
ATOM 556 N N . GLN A 1 71 ? 13.660 -4.203 0.417 1.00 91.50 71 GLN A N 1
ATOM 557 C CA . GLN A 1 71 ? 14.348 -4.469 1.672 1.00 91.50 71 GLN A CA 1
ATOM 558 C C . GLN A 1 71 ? 13.485 -3.960 2.826 1.00 91.50 71 GLN A C 1
ATOM 560 O O . GLN A 1 71 ? 13.134 -2.782 2.877 1.00 91.50 71 GLN A O 1
ATOM 565 N N . MET A 1 72 ? 13.120 -4.862 3.727 1.00 85.31 72 MET A N 1
ATOM 566 C CA . MET A 1 72 ? 12.410 -4.587 4.974 1.00 85.31 72 MET A CA 1
ATOM 567 C C . MET A 1 72 ? 13.365 -4.871 6.140 1.00 85.31 72 MET A C 1
ATOM 569 O O . MET A 1 72 ? 14.427 -5.455 5.932 1.00 85.31 72 MET A O 1
ATOM 573 N N . GLN A 1 73 ? 12.999 -4.475 7.361 1.00 77.88 73 GLN A N 1
ATOM 574 C CA . GLN A 1 73 ? 13.872 -4.603 8.537 1.00 77.88 73 GLN A CA 1
ATOM 575 C C . GLN A 1 73 ? 14.406 -6.033 8.734 1.00 77.88 73 GLN A C 1
ATOM 577 O O . GLN A 1 73 ? 15.610 -6.214 8.900 1.00 77.88 73 GLN A O 1
ATOM 582 N N . ASP A 1 74 ? 13.530 -7.034 8.595 1.00 80.00 74 ASP A N 1
ATOM 583 C CA . ASP A 1 74 ? 13.864 -8.440 8.869 1.00 80.00 74 ASP A CA 1
ATOM 584 C C . ASP A 1 74 ? 13.736 -9.356 7.642 1.00 80.00 74 ASP A C 1
ATOM 586 O O . ASP A 1 74 ? 13.863 -10.577 7.744 1.00 80.00 74 ASP A O 1
ATOM 590 N N . SER A 1 75 ? 13.427 -8.807 6.465 1.00 85.81 75 SER A N 1
ATOM 591 C CA . SER A 1 75 ? 13.190 -9.620 5.269 1.00 85.81 75 SER A CA 1
ATOM 592 C C . SER A 1 75 ? 13.451 -8.865 3.974 1.00 85.81 75 SER A C 1
ATOM 594 O O . SER A 1 75 ? 13.589 -7.643 3.943 1.00 85.81 75 SER A O 1
ATOM 596 N N . THR A 1 76 ? 13.516 -9.611 2.875 1.00 89.12 76 THR A N 1
ATOM 597 C CA . THR A 1 76 ? 13.557 -9.041 1.529 1.00 89.12 76 THR A CA 1
ATOM 598 C C . THR A 1 76 ? 12.474 -9.683 0.678 1.00 89.12 76 THR A C 1
ATOM 600 O O . THR A 1 76 ? 12.202 -10.876 0.803 1.00 89.12 76 THR A O 1
ATOM 603 N N . MET A 1 77 ? 11.843 -8.888 -0.180 1.00 93.12 77 MET A N 1
ATOM 604 C CA . MET A 1 77 ? 10.912 -9.374 -1.190 1.00 93.12 77 MET A CA 1
ATOM 605 C C . MET A 1 77 ? 11.541 -9.165 -2.562 1.00 93.12 77 MET A C 1
ATOM 607 O O . MET A 1 77 ? 11.608 -8.033 -3.046 1.00 93.12 77 MET A O 1
ATOM 611 N N . LEU A 1 78 ? 11.988 -10.264 -3.169 1.00 97.44 78 LEU A N 1
ATOM 612 C CA . LEU A 1 78 ? 12.506 -10.296 -4.529 1.00 97.44 78 LEU A CA 1
ATOM 613 C C . LEU A 1 78 ? 11.454 -10.902 -5.462 1.00 97.44 78 LEU A C 1
ATOM 615 O O . LEU A 1 78 ? 11.048 -12.050 -5.289 1.00 97.44 78 LEU A O 1
ATOM 619 N N . ALA A 1 79 ? 10.983 -10.122 -6.429 1.00 97.88 79 ALA A N 1
ATOM 620 C CA . ALA A 1 79 ? 9.895 -10.539 -7.303 1.00 97.88 79 ALA A CA 1
ATOM 621 C C . ALA A 1 79 ? 10.023 -9.953 -8.707 1.00 97.88 79 ALA A C 1
ATOM 623 O O . ALA A 1 79 ? 10.316 -8.767 -8.872 1.00 97.88 79 ALA A O 1
ATOM 624 N N . LEU A 1 80 ? 9.739 -10.776 -9.711 1.00 98.00 80 LEU A N 1
ATOM 625 C CA . LEU A 1 80 ? 9.430 -10.324 -11.058 1.00 98.00 80 LEU A CA 1
ATOM 626 C C . LEU A 1 80 ? 7.984 -9.816 -11.073 1.00 98.00 80 LEU A C 1
ATOM 628 O O . LEU A 1 80 ? 7.089 -10.459 -10.528 1.00 98.00 80 LEU A O 1
ATOM 632 N N . VAL A 1 81 ? 7.758 -8.652 -11.676 1.00 97.69 81 VAL A N 1
ATOM 633 C CA . VAL A 1 81 ? 6.440 -8.021 -11.732 1.00 97.69 81 VAL A CA 1
ATOM 634 C C . VAL A 1 81 ? 5.960 -7.945 -13.171 1.00 97.69 81 VAL A C 1
ATOM 636 O O . VAL A 1 81 ? 6.579 -7.293 -14.015 1.00 97.69 81 VAL A O 1
ATOM 639 N N . ALA A 1 82 ? 4.836 -8.603 -13.433 1.00 96.00 82 ALA A N 1
ATOM 640 C CA . ALA A 1 82 ? 4.104 -8.496 -14.685 1.00 96.00 82 ALA A CA 1
ATOM 641 C C . ALA A 1 82 ? 3.070 -7.366 -14.603 1.00 96.00 82 ALA A C 1
ATOM 643 O O . ALA A 1 82 ? 2.572 -7.056 -13.522 1.00 96.00 82 ALA A O 1
ATOM 644 N N . PHE A 1 83 ? 2.741 -6.768 -15.747 1.00 95.38 83 PHE A N 1
ATOM 645 C CA . PHE A 1 83 ? 1.744 -5.705 -15.868 1.00 95.38 83 PHE A CA 1
ATOM 646 C C . PHE A 1 83 ? 0.874 -5.939 -17.098 1.00 95.38 83 PHE A C 1
ATOM 648 O O . PHE A 1 83 ? 1.375 -6.390 -18.131 1.00 95.38 83 PHE A O 1
ATOM 655 N N . ASP A 1 84 ? -0.378 -5.505 -17.023 1.00 94.25 84 ASP A N 1
ATOM 656 C CA . ASP A 1 84 ? -1.163 -5.212 -18.215 1.00 94.25 84 ASP A CA 1
ATOM 657 C C . ASP A 1 84 ? -0.615 -3.932 -18.861 1.00 94.25 84 ASP A C 1
ATOM 659 O O . ASP A 1 84 ? -0.460 -2.899 -18.199 1.00 94.25 84 ASP A O 1
ATOM 663 N N . VAL A 1 85 ? -0.303 -4.005 -20.158 1.00 95.44 85 VAL A N 1
ATOM 664 C CA . VAL A 1 85 ? 0.322 -2.913 -20.918 1.00 95.44 85 VAL A CA 1
ATOM 665 C C . VAL A 1 85 ? -0.735 -2.178 -21.737 1.00 95.44 85 VAL A C 1
ATOM 667 O O . VAL A 1 85 ? -1.383 -2.764 -22.604 1.00 95.44 85 VAL A O 1
ATOM 670 N N . GLY A 1 86 ? -0.906 -0.886 -21.459 1.00 91.38 86 GLY A N 1
ATOM 671 C CA . GLY A 1 86 ? -1.755 0.015 -22.235 1.00 91.38 86 GLY A CA 1
ATOM 672 C C . GLY A 1 86 ? -0.961 0.874 -23.224 1.00 91.38 86 GLY A C 1
ATOM 673 O O . GLY A 1 86 ? 0.215 0.635 -23.498 1.00 91.38 86 GLY A O 1
ATOM 674 N N . THR A 1 87 ? -1.604 1.910 -23.765 1.00 86.62 87 THR A N 1
ATOM 675 C CA . THR A 1 87 ? -0.955 2.895 -24.647 1.00 86.62 87 THR A CA 1
ATOM 676 C C . THR A 1 87 ? -0.185 3.945 -23.841 1.00 86.62 87 THR A C 1
ATOM 678 O O . THR A 1 87 ? -0.420 4.116 -22.647 1.00 86.62 87 THR A O 1
ATOM 681 N N . ASP A 1 88 ? 0.739 4.668 -24.478 1.00 88.88 88 ASP A N 1
ATOM 682 C CA . ASP A 1 88 ? 1.413 5.848 -23.906 1.00 88.88 88 ASP A CA 1
ATOM 683 C C . ASP A 1 88 ? 2.071 5.628 -22.533 1.00 88.88 88 ASP A C 1
ATOM 685 O O . ASP A 1 88 ? 1.978 6.459 -21.620 1.00 88.88 88 ASP A O 1
ATOM 689 N N . TYR A 1 89 ? 2.799 4.517 -22.393 1.00 89.94 89 TYR A N 1
ATOM 690 C CA . TYR A 1 89 ? 3.511 4.166 -21.161 1.00 89.94 89 TYR A CA 1
ATOM 691 C C . TYR A 1 89 ? 2.570 3.978 -19.962 1.00 89.94 89 TYR A C 1
ATOM 693 O O . TYR A 1 89 ? 2.910 4.350 -18.838 1.00 89.94 89 TYR A O 1
ATOM 701 N N . THR A 1 90 ? 1.368 3.444 -20.186 1.00 90.62 90 THR A N 1
ATOM 702 C CA . THR A 1 90 ? 0.432 3.105 -19.108 1.00 90.62 90 THR A CA 1
ATOM 703 C C . THR A 1 90 ? 0.549 1.633 -18.735 1.00 90.62 90 THR A C 1
ATOM 705 O O . THR A 1 90 ? 0.627 0.761 -19.599 1.00 90.62 90 THR A O 1
ATOM 708 N N . LEU A 1 91 ? 0.588 1.368 -17.428 1.00 92.06 91 LEU A N 1
ATOM 709 C CA . LEU A 1 91 ? 0.663 0.030 -16.848 1.00 92.06 91 LEU A CA 1
ATOM 710 C C . LEU A 1 91 ? -0.444 -0.122 -15.806 1.00 92.06 91 LEU A C 1
ATOM 712 O O . LEU A 1 91 ? -0.764 0.833 -15.090 1.00 92.06 91 LEU A O 1
ATOM 716 N N . SER A 1 92 ? -1.015 -1.316 -15.713 1.00 87.06 92 SER A N 1
ATOM 717 C CA . SER A 1 92 ? -2.052 -1.652 -14.736 1.00 87.06 92 SER A CA 1
ATOM 718 C C . SER A 1 92 ? -1.937 -3.097 -14.265 1.00 87.06 92 SER A C 1
ATOM 720 O O . SER A 1 92 ? -1.145 -3.865 -14.801 1.00 87.06 92 SER A O 1
ATOM 722 N N . ASP A 1 93 ? -2.746 -3.448 -13.261 1.00 86.19 93 ASP A N 1
ATOM 723 C CA . ASP A 1 93 ? -2.964 -4.829 -12.820 1.00 86.19 93 ASP A CA 1
ATOM 724 C C . ASP A 1 93 ? -1.647 -5.591 -12.565 1.00 86.19 93 ASP A C 1
ATOM 726 O O . ASP A 1 93 ? -1.455 -6.709 -13.029 1.00 86.19 93 ASP A O 1
ATOM 730 N N . ALA A 1 94 ? -0.731 -4.969 -11.809 1.00 90.19 94 ALA A N 1
ATOM 731 C CA . ALA A 1 94 ? 0.553 -5.577 -11.479 1.00 90.19 94 ALA A CA 1
ATOM 732 C C . ALA A 1 94 ? 0.399 -6.919 -10.734 1.00 90.19 94 ALA A C 1
ATOM 734 O O . ALA A 1 94 ? -0.445 -7.046 -9.837 1.00 90.19 94 ALA A O 1
ATOM 735 N N . ILE A 1 95 ? 1.244 -7.896 -11.071 1.00 89.12 95 ILE A N 1
ATOM 736 C CA . ILE A 1 95 ? 1.277 -9.244 -10.481 1.00 89.12 95 ILE A CA 1
ATOM 737 C C . ILE A 1 95 ? 2.719 -9.575 -10.093 1.00 89.12 95 ILE A C 1
ATOM 739 O O . ILE A 1 95 ? 3.621 -9.363 -10.894 1.00 89.12 95 ILE A O 1
ATOM 743 N N . TRP A 1 96 ? 2.926 -10.081 -8.874 1.00 94.38 96 TRP A N 1
ATOM 744 C CA . TRP A 1 96 ? 4.240 -10.433 -8.334 1.00 94.38 96 TRP A CA 1
ATOM 745 C C . TRP A 1 96 ? 4.440 -11.936 -8.372 1.00 94.38 96 TRP A C 1
ATOM 747 O O . TRP A 1 96 ? 3.712 -12.664 -7.699 1.00 94.38 96 TRP A O 1
ATOM 757 N N . ASP A 1 97 ? 5.492 -12.355 -9.057 1.00 94.75 97 ASP A N 1
ATOM 758 C CA . ASP A 1 97 ? 6.006 -13.712 -9.005 1.00 94.75 97 ASP A CA 1
ATOM 759 C C . ASP A 1 97 ? 7.358 -13.682 -8.298 1.00 94.75 97 ASP A C 1
ATOM 761 O O . ASP A 1 97 ? 8.295 -13.002 -8.728 1.00 94.75 97 ASP A O 1
ATOM 765 N N . VAL A 1 98 ? 7.450 -14.381 -7.166 1.00 96.25 98 VAL A N 1
ATOM 766 C CA . VAL A 1 98 ? 8.703 -14.481 -6.407 1.00 96.25 98 VAL A CA 1
ATOM 767 C C . VAL A 1 98 ? 9.770 -15.094 -7.309 1.00 96.25 98 VAL A C 1
ATOM 769 O O . VAL A 1 98 ? 9.534 -16.124 -7.938 1.00 96.25 98 VAL A O 1
ATOM 772 N N . ILE A 1 99 ? 10.941 -14.461 -7.360 1.00 97.50 99 ILE A N 1
ATOM 773 C CA . ILE A 1 99 ? 12.086 -14.934 -8.140 1.00 97.50 99 ILE A CA 1
ATOM 774 C C . ILE A 1 99 ? 13.277 -15.142 -7.208 1.00 97.50 99 ILE A C 1
ATOM 776 O O . ILE A 1 99 ? 13.596 -14.278 -6.391 1.00 97.50 99 ILE A O 1
ATOM 780 N N . ASP A 1 100 ? 13.928 -16.298 -7.322 1.00 95.88 100 ASP A N 1
ATOM 781 C CA . ASP A 1 100 ? 15.150 -16.595 -6.577 1.00 95.88 100 ASP A CA 1
ATOM 782 C C . ASP A 1 100 ? 16.336 -15.778 -7.132 1.00 95.88 100 ASP A C 1
ATOM 784 O O . ASP A 1 100 ? 16.414 -15.565 -8.350 1.00 95.88 100 ASP A O 1
ATOM 788 N N . PRO A 1 101 ? 17.299 -15.338 -6.296 1.00 96.06 101 PRO A N 1
ATOM 789 C CA . PRO A 1 101 ? 18.489 -14.629 -6.766 1.00 96.06 101 PRO A CA 1
ATOM 790 C C . PRO A 1 101 ? 19.258 -15.346 -7.886 1.00 96.06 101 PRO A C 1
ATOM 792 O O . PRO A 1 101 ? 19.784 -14.688 -8.783 1.00 96.06 101 PRO A O 1
ATOM 795 N N . THR A 1 102 ? 19.296 -16.680 -7.875 1.00 96.31 102 THR A N 1
ATOM 796 C CA . THR A 1 102 ? 19.969 -17.489 -8.900 1.00 96.31 102 THR A CA 1
ATOM 797 C C . THR A 1 102 ? 19.250 -17.396 -10.243 1.00 96.31 102 THR A C 1
ATOM 799 O O . THR A 1 102 ? 19.887 -17.244 -11.286 1.00 96.31 102 THR A O 1
ATOM 802 N N . ASP A 1 103 ? 17.918 -17.458 -10.237 1.00 97.31 103 ASP A N 1
ATOM 803 C CA . ASP A 1 103 ? 17.112 -17.323 -11.453 1.00 97.31 103 ASP A CA 1
ATOM 804 C C . ASP A 1 103 ? 17.175 -15.904 -12.006 1.00 97.31 103 ASP A C 1
ATOM 806 O O . ASP A 1 103 ? 17.249 -15.711 -13.219 1.00 97.31 103 ASP A O 1
ATOM 810 N N . LEU A 1 104 ? 17.247 -14.908 -11.123 1.00 97.44 104 LEU A N 1
ATOM 811 C CA . LEU A 1 104 ? 17.474 -13.527 -11.516 1.00 97.44 104 LEU A CA 1
ATOM 812 C C . LEU A 1 104 ? 18.839 -13.335 -12.197 1.00 97.44 104 LEU A C 1
ATOM 814 O O . LEU A 1 104 ? 18.907 -12.684 -13.237 1.00 97.44 104 LEU A O 1
ATOM 818 N N . GLN A 1 105 ? 19.915 -13.924 -11.666 1.00 96.88 105 GLN A N 1
ATOM 819 C CA . GLN A 1 105 ? 21.237 -13.884 -12.307 1.00 96.88 105 GLN A CA 1
ATOM 820 C C . GLN A 1 105 ? 21.231 -14.566 -13.678 1.00 96.88 105 GLN A C 1
ATOM 822 O O . GLN A 1 105 ? 21.801 -14.035 -14.630 1.00 96.88 105 GLN A O 1
ATOM 827 N N . ARG A 1 106 ? 20.543 -15.708 -13.811 1.00 96.38 106 ARG A N 1
ATOM 828 C CA . ARG A 1 106 ? 20.361 -16.382 -15.109 1.00 96.38 106 ARG A CA 1
ATOM 829 C C . ARG A 1 106 ? 19.582 -15.517 -16.095 1.00 96.38 106 ARG A C 1
ATOM 831 O O . ARG A 1 106 ? 19.961 -15.459 -17.259 1.00 96.38 106 ARG A O 1
ATOM 838 N N . LEU A 1 107 ? 18.533 -14.837 -15.629 1.00 95.69 107 LEU A N 1
ATOM 839 C CA . LEU A 1 107 ? 17.715 -13.941 -16.445 1.00 95.69 107 LEU A CA 1
ATOM 840 C C . LEU A 1 107 ? 18.538 -12.782 -17.021 1.00 95.69 107 LEU A C 1
ATOM 842 O O . LEU A 1 107 ? 18.349 -12.424 -18.181 1.00 95.69 107 LEU A O 1
ATOM 846 N N . VAL A 1 108 ? 19.440 -12.194 -16.229 1.00 96.19 108 VAL A N 1
ATOM 847 C CA . VAL A 1 108 ? 20.271 -11.067 -16.689 1.00 96.19 108 VAL A CA 1
ATOM 848 C C . VAL A 1 108 ? 21.602 -11.486 -17.320 1.00 96.19 108 VAL A C 1
ATOM 850 O O . VAL A 1 108 ? 22.233 -10.672 -17.989 1.00 96.19 108 VAL A O 1
ATOM 853 N N . GLY A 1 109 ? 22.044 -12.729 -17.108 1.00 95.31 109 GLY A N 1
ATOM 854 C CA . GLY A 1 109 ? 23.323 -13.253 -17.598 1.00 95.31 109 GLY A CA 1
ATOM 855 C C . GLY A 1 109 ? 24.560 -12.675 -16.898 1.00 95.31 109 GLY A C 1
ATOM 856 O O . GLY A 1 109 ? 25.647 -12.695 -17.470 1.00 95.31 109 GLY A O 1
ATOM 857 N N . ALA A 1 110 ? 24.403 -12.123 -15.694 1.00 93.38 110 ALA A N 1
ATOM 858 C CA . ALA A 1 110 ? 25.452 -11.438 -14.941 1.00 93.38 110 ALA A CA 1
ATOM 859 C C . ALA A 1 110 ? 25.154 -11.436 -13.434 1.00 93.38 110 ALA A C 1
ATOM 861 O O . ALA A 1 110 ? 24.015 -11.641 -13.007 1.00 93.38 110 ALA A O 1
ATOM 862 N N . ASP A 1 111 ? 26.172 -11.135 -12.628 1.00 93.44 111 ASP A N 1
ATOM 863 C CA . ASP A 1 111 ? 25.981 -10.911 -11.199 1.00 93.44 111 ASP A CA 1
ATOM 864 C C . ASP A 1 111 ? 25.075 -9.697 -10.949 1.00 93.44 111 ASP A C 1
ATOM 866 O O . ASP A 1 111 ? 25.210 -8.627 -11.557 1.00 93.44 111 ASP A O 1
ATOM 870 N N . VAL A 1 112 ? 24.148 -9.866 -10.008 1.00 93.75 112 VAL A N 1
ATOM 871 C CA . VAL A 1 112 ? 23.202 -8.830 -9.595 1.00 93.75 112 VAL A CA 1
ATOM 872 C C . VAL A 1 112 ? 23.541 -8.355 -8.197 1.00 93.75 112 VAL A C 1
ATOM 874 O O . VAL A 1 112 ? 23.547 -9.129 -7.241 1.00 93.75 112 VAL A O 1
ATOM 877 N N . ASP A 1 113 ? 23.750 -7.049 -8.053 1.00 93.75 113 ASP A N 1
ATOM 878 C CA . ASP A 1 113 ? 23.928 -6.443 -6.742 1.00 93.75 113 ASP A CA 1
ATOM 879 C C . ASP A 1 113 ? 22.567 -6.110 -6.115 1.00 93.75 113 ASP A C 1
ATOM 881 O O . ASP A 1 113 ? 21.935 -5.105 -6.443 1.00 93.75 113 ASP A O 1
ATOM 885 N N . LEU A 1 114 ? 22.121 -6.951 -5.183 1.00 93.44 114 LEU A N 1
ATOM 886 C CA . LEU A 1 114 ? 20.851 -6.786 -4.469 1.00 93.44 114 LEU A CA 1
ATOM 887 C C . LEU A 1 114 ? 20.918 -5.782 -3.308 1.00 93.44 114 LEU A C 1
ATOM 889 O O . LEU A 1 114 ? 19.947 -5.622 -2.569 1.00 93.44 114 LEU A O 1
ATOM 893 N N . ARG A 1 115 ? 22.033 -5.072 -3.120 1.00 91.81 115 ARG A N 1
ATOM 894 C CA . ARG A 1 115 ? 22.125 -4.022 -2.099 1.00 91.81 115 ARG A CA 1
ATOM 895 C C . ARG A 1 115 ? 21.505 -2.727 -2.615 1.00 91.81 115 ARG A C 1
ATOM 897 O O . ARG A 1 115 ? 21.586 -2.399 -3.802 1.00 91.81 115 ARG A O 1
ATOM 904 N N . ARG A 1 116 ? 20.966 -1.915 -1.703 1.00 86.25 116 ARG A N 1
ATOM 905 C CA . ARG A 1 116 ? 20.472 -0.572 -2.037 1.00 86.25 116 ARG A CA 1
ATOM 906 C C . ARG A 1 116 ? 21.567 0.367 -2.570 1.00 86.25 116 ARG A C 1
ATOM 908 O O . ARG A 1 116 ? 21.247 1.285 -3.322 1.00 86.25 116 ARG A O 1
ATOM 915 N N . GLY A 1 117 ? 22.837 0.114 -2.248 1.00 83.50 117 GLY A N 1
ATOM 916 C CA . GLY A 1 117 ? 23.973 0.950 -2.654 1.00 83.50 117 GLY A CA 1
ATOM 917 C C . GLY A 1 117 ? 24.088 2.247 -1.842 1.00 83.50 117 GLY A C 1
ATOM 918 O O . GLY A 1 117 ? 23.379 2.432 -0.851 1.00 83.50 117 GLY A O 1
ATOM 919 N N . GLN A 1 118 ? 25.000 3.139 -2.248 1.00 71.31 118 GLN A N 1
ATOM 920 C CA . GLN A 1 118 ? 25.133 4.460 -1.626 1.00 71.31 118 GLN A CA 1
ATOM 921 C C . GLN A 1 118 ? 23.868 5.288 -1.876 1.00 71.31 118 GLN A C 1
ATOM 923 O O . GLN A 1 118 ? 23.333 5.322 -2.983 1.00 71.31 118 GLN A O 1
ATOM 928 N N . ARG A 1 119 ? 23.376 5.947 -0.825 1.00 65.69 119 ARG A N 1
ATOM 929 C CA . ARG A 1 119 ? 22.279 6.907 -0.936 1.00 65.69 119 ARG A CA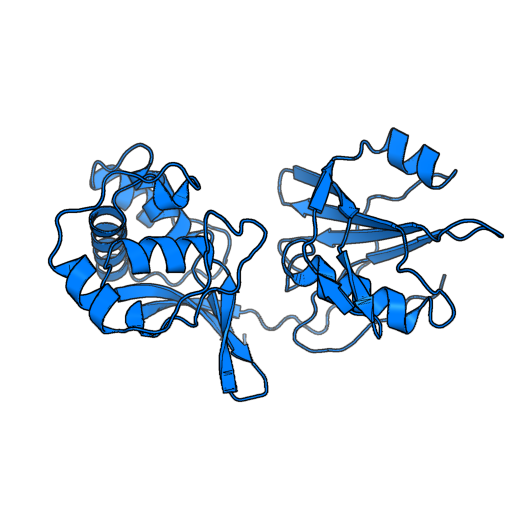 1
ATOM 930 C C . ARG A 1 119 ? 22.877 8.218 -1.454 1.00 65.69 119 ARG A C 1
ATOM 932 O O . ARG A 1 119 ? 23.869 8.662 -0.870 1.00 65.69 119 ARG A O 1
ATOM 939 N N . PRO A 1 120 ? 22.286 8.887 -2.460 1.00 57.56 120 PRO A N 1
ATOM 940 C CA . PRO A 1 120 ? 22.488 10.323 -2.598 1.00 57.56 120 PRO A CA 1
ATOM 941 C C . PRO A 1 120 ? 22.218 10.933 -1.223 1.00 57.56 120 PRO A C 1
ATOM 943 O O . PRO A 1 120 ? 21.212 10.563 -0.607 1.00 57.56 120 PRO A O 1
ATOM 946 N N . ALA A 1 121 ? 23.123 11.776 -0.709 1.00 49.66 121 ALA A N 1
ATOM 947 C CA . ALA A 1 121 ? 22.935 12.406 0.595 1.00 49.66 121 ALA A CA 1
ATOM 948 C C . ALA A 1 121 ? 21.507 12.969 0.631 1.00 49.66 121 ALA A C 1
ATOM 950 O O . ALA A 1 121 ? 21.170 13.792 -0.230 1.00 49.66 121 ALA A O 1
ATOM 951 N N . PRO A 1 122 ? 20.625 12.458 1.510 1.00 49.53 122 PRO A N 1
ATOM 952 C CA . PRO A 1 122 ? 19.252 12.906 1.490 1.00 49.53 122 PRO A CA 1
ATOM 953 C C . PRO A 1 122 ? 19.285 14.408 1.759 1.00 49.53 122 PRO A C 1
ATOM 955 O O . PRO A 1 122 ? 19.942 14.855 2.700 1.00 49.53 122 PRO A O 1
ATOM 958 N N . ALA A 1 123 ? 18.570 15.197 0.950 1.00 53.16 123 ALA A N 1
ATOM 959 C CA . ALA A 1 123 ? 18.056 16.454 1.477 1.00 53.16 123 ALA A CA 1
ATOM 960 C C . ALA A 1 123 ? 17.403 16.085 2.813 1.00 53.16 123 ALA A C 1
ATOM 962 O O . ALA A 1 123 ? 16.637 15.116 2.828 1.00 53.16 123 ALA A O 1
ATOM 963 N N . SER A 1 124 ? 17.803 16.742 3.910 1.00 51.19 124 SER A N 1
ATOM 964 C CA . SER A 1 124 ? 17.363 16.415 5.272 1.00 51.19 124 SER A CA 1
ATOM 965 C C . SER A 1 124 ? 15.890 16.046 5.228 1.00 51.19 124 SER A C 1
ATOM 967 O O . SER A 1 124 ? 15.065 16.881 4.841 1.00 51.19 124 SER A O 1
ATOM 969 N N . LYS A 1 125 ? 15.585 14.766 5.481 1.00 53.19 125 LYS A N 1
ATOM 970 C CA . LYS A 1 125 ? 14.213 14.284 5.369 1.00 53.19 125 LYS A CA 1
ATOM 971 C C . LYS A 1 125 ? 13.394 15.144 6.324 1.00 53.19 125 LYS A C 1
ATOM 973 O O . LYS A 1 125 ? 13.792 15.249 7.485 1.00 53.19 125 LYS A O 1
ATOM 978 N N . PRO A 1 126 ? 12.297 15.769 5.875 1.00 54.97 126 PRO A N 1
ATOM 979 C CA . PRO A 1 126 ? 11.311 16.216 6.831 1.00 54.97 126 PRO A CA 1
ATOM 980 C C . PRO A 1 126 ? 10.953 14.987 7.663 1.00 54.97 126 PRO A C 1
ATOM 982 O O . PRO A 1 126 ? 10.600 13.943 7.111 1.00 54.97 126 PRO A O 1
ATOM 985 N N . VAL A 1 127 ? 11.173 15.071 8.970 1.00 58.56 127 VAL A N 1
ATOM 986 C CA . VAL A 1 127 ? 10.661 14.062 9.888 1.00 58.56 127 VAL A CA 1
ATOM 987 C C . VAL A 1 127 ? 9.152 14.237 9.822 1.00 58.56 127 VAL A C 1
ATOM 989 O O . VAL A 1 127 ? 8.669 15.362 9.864 1.00 58.56 127 VAL A O 1
ATOM 992 N N . TYR A 1 128 ? 8.399 13.167 9.617 1.00 63.88 128 TYR A N 1
ATOM 993 C CA . TYR A 1 128 ? 6.945 13.238 9.655 1.00 63.88 128 TYR A CA 1
ATOM 994 C C . TYR A 1 128 ? 6.476 12.513 10.895 1.00 63.88 128 TYR A C 1
ATOM 996 O O . TYR A 1 128 ? 6.997 11.454 11.238 1.00 63.88 128 TYR A O 1
ATOM 1004 N N . ARG A 1 129 ? 5.487 13.092 11.562 1.00 70.69 129 ARG A N 1
ATOM 1005 C CA . ARG A 1 129 ? 4.793 12.435 12.652 1.00 70.69 129 ARG A CA 1
ATOM 1006 C C . ARG A 1 129 ? 3.470 11.925 12.118 1.00 70.69 129 ARG A C 1
ATOM 1008 O O . ARG A 1 129 ? 2.630 12.715 11.681 1.00 70.69 129 ARG A O 1
ATOM 1015 N N . THR A 1 130 ? 3.274 10.615 12.167 1.00 77.00 130 THR A N 1
ATOM 1016 C CA . THR A 1 130 ? 1.975 10.037 11.844 1.00 77.00 130 THR A CA 1
ATOM 1017 C C . THR A 1 130 ? 0.983 10.418 12.934 1.00 77.00 130 THR A C 1
ATOM 1019 O O . THR A 1 130 ? 1.157 10.112 14.117 1.00 77.00 130 THR A O 1
ATOM 1022 N N . LYS A 1 131 ? -0.080 11.105 12.529 1.00 83.44 131 LYS A N 1
ATOM 1023 C CA . LYS A 1 131 ? -1.184 11.484 13.398 1.00 83.44 131 LYS A CA 1
ATOM 1024 C C . LYS A 1 131 ? -2.411 10.669 13.045 1.00 83.44 131 LYS A C 1
ATOM 1026 O O . LYS A 1 131 ? -2.899 10.687 11.915 1.00 83.44 131 LYS A O 1
ATOM 1031 N N . PHE A 1 132 ? -2.945 9.995 14.051 1.00 87.38 132 PHE A N 1
ATOM 1032 C CA . PHE A 1 132 ? -4.195 9.263 13.933 1.00 87.38 132 PHE A CA 1
ATOM 1033 C C . PHE A 1 132 ? -5.375 10.217 14.123 1.00 87.38 132 PHE A C 1
ATOM 1035 O O . PHE A 1 132 ? -5.471 10.924 15.125 1.00 87.38 132 PHE A O 1
ATOM 1042 N N . ILE A 1 133 ? -6.291 10.229 13.159 1.00 90.56 133 ILE A N 1
ATOM 1043 C CA . ILE A 1 133 ? -7.524 11.018 13.197 1.00 90.56 133 ILE A CA 1
ATOM 1044 C C . ILE A 1 133 ? -8.739 10.116 12.988 1.00 90.56 133 ILE A C 1
ATOM 1046 O O . ILE A 1 133 ? -8.654 9.049 12.381 1.00 90.56 133 ILE A O 1
ATOM 1050 N N . ILE A 1 134 ? -9.896 10.557 13.481 1.00 93.94 134 ILE A N 1
ATOM 1051 C CA . ILE A 1 134 ? -11.160 9.840 13.307 1.00 93.94 134 ILE A CA 1
ATOM 1052 C C . ILE A 1 134 ? -11.862 10.364 12.054 1.00 93.94 134 ILE A C 1
ATOM 1054 O O . ILE A 1 134 ? -12.336 11.500 12.030 1.00 93.94 134 ILE A O 1
ATOM 1058 N N . THR A 1 135 ? -12.012 9.507 11.049 1.00 94.56 135 THR A N 1
ATOM 1059 C CA . THR A 1 135 ? -12.620 9.859 9.762 1.00 94.56 135 THR A CA 1
ATOM 1060 C C . THR A 1 135 ? -13.938 9.109 9.544 1.00 94.56 135 THR A C 1
ATOM 1062 O O . THR A 1 135 ? -14.018 7.899 9.786 1.00 94.56 135 THR A O 1
ATOM 1065 N N . PRO A 1 136 ? -15.011 9.776 9.071 1.00 95.06 136 PRO A N 1
ATOM 1066 C CA . PRO A 1 136 ? -16.232 9.095 8.656 1.00 95.06 136 PRO A CA 1
ATOM 1067 C C . PRO A 1 136 ? -15.968 8.159 7.472 1.00 95.06 136 PRO A C 1
ATOM 1069 O O . PRO A 1 136 ? -15.563 8.606 6.403 1.00 95.06 136 PRO A O 1
ATOM 1072 N N . VAL A 1 137 ? -16.290 6.872 7.616 1.00 92.56 137 VAL A N 1
ATOM 1073 C CA . VAL A 1 137 ? -16.094 5.874 6.541 1.00 92.56 137 VAL A CA 1
ATOM 1074 C C . VAL A 1 137 ? -16.932 6.212 5.302 1.00 92.56 137 VAL A C 1
ATOM 1076 O O . VAL A 1 137 ? -16.554 5.905 4.178 1.00 92.56 137 VAL A O 1
ATOM 1079 N N . ALA A 1 138 ? -18.057 6.909 5.481 1.00 89.06 138 ALA A N 1
ATOM 1080 C CA . ALA A 1 138 ? -18.885 7.393 4.375 1.00 89.06 138 ALA A CA 1
ATOM 1081 C C . ALA A 1 138 ? -18.190 8.448 3.485 1.00 89.06 138 ALA A C 1
ATOM 1083 O O . ALA A 1 138 ? -18.670 8.699 2.379 1.00 89.06 138 ALA A O 1
ATOM 1084 N N . ASN A 1 139 ? -17.095 9.055 3.958 1.00 89.81 139 ASN A N 1
ATOM 1085 C CA . ASN A 1 139 ? -16.295 10.030 3.212 1.00 89.81 139 ASN A CA 1
ATOM 1086 C C . ASN A 1 139 ? -15.120 9.384 2.473 1.00 89.81 139 ASN A C 1
ATOM 1088 O O . ASN A 1 139 ? -14.394 10.080 1.767 1.00 89.81 139 ASN A O 1
ATOM 1092 N N . PHE A 1 140 ? -14.910 8.078 2.639 1.00 89.94 140 PHE A N 1
ATOM 1093 C CA . PHE A 1 140 ? -13.839 7.392 1.940 1.00 89.94 140 PHE A CA 1
ATOM 1094 C C . PHE A 1 140 ? -14.061 7.455 0.424 1.00 89.94 140 PHE A C 1
ATOM 1096 O O . PHE A 1 140 ? -15.207 7.356 -0.040 1.00 89.94 140 PHE A O 1
ATOM 1103 N N . PRO A 1 141 ? -12.984 7.629 -0.361 1.00 86.31 141 PRO A N 1
ATOM 1104 C CA . PRO A 1 141 ? -13.105 7.647 -1.806 1.00 86.31 141 PRO A CA 1
ATOM 1105 C C . PRO A 1 141 ? -13.591 6.280 -2.306 1.00 86.31 141 PRO A C 1
ATOM 1107 O O . PRO A 1 141 ? -13.429 5.266 -1.620 1.00 86.31 141 PRO A O 1
ATOM 1110 N N . PRO A 1 142 ? -14.213 6.211 -3.496 1.00 76.56 142 PRO A N 1
ATOM 1111 C CA . PRO A 1 142 ? -14.593 4.926 -4.058 1.00 76.56 142 PRO A CA 1
ATOM 1112 C C . PRO A 1 142 ? -13.341 4.069 -4.221 1.00 76.56 142 PRO A C 1
ATOM 1114 O O . PRO A 1 142 ? -12.368 4.489 -4.850 1.00 76.56 142 PRO A O 1
ATOM 1117 N N . GLY A 1 143 ? -13.373 2.852 -3.682 1.00 70.06 143 GLY A N 1
ATOM 1118 C CA . GLY A 1 143 ? -12.302 1.902 -3.938 1.00 70.06 143 GLY A CA 1
ATOM 1119 C C . GLY A 1 143 ? -12.199 1.626 -5.443 1.00 70.06 143 GLY A C 1
ATOM 1120 O O . GLY A 1 143 ? -13.172 1.175 -6.053 1.00 70.06 143 GLY A O 1
ATOM 1121 N N . LYS A 1 144 ? -11.035 1.890 -6.043 1.00 68.62 144 LYS A N 1
ATOM 1122 C CA . LYS A 1 144 ? -10.694 1.411 -7.392 1.00 68.62 144 LYS A CA 1
ATOM 1123 C C . LYS A 1 144 ? -10.441 -0.098 -7.309 1.00 68.62 144 LYS A C 1
ATOM 1125 O O . LYS A 1 144 ? -9.760 -0.507 -6.381 1.00 68.62 144 LYS A O 1
ATOM 1130 N N . PRO A 1 145 ? -10.954 -0.963 -8.192 1.00 64.50 145 PRO A N 1
ATOM 1131 C CA . PRO A 1 145 ? -10.602 -2.381 -8.136 1.00 64.50 145 PRO A CA 1
ATOM 1132 C C . PRO A 1 145 ? -9.074 -2.531 -8.067 1.00 64.50 145 PRO A C 1
ATOM 1134 O O . PRO A 1 145 ? -8.380 -2.142 -8.996 1.00 64.50 145 PRO A O 1
ATOM 1137 N N . PHE A 1 146 ? -8.552 -2.999 -6.934 1.00 59.22 146 PHE A N 1
ATOM 1138 C CA . PHE A 1 146 ? -7.116 -3.159 -6.717 1.00 59.22 146 PHE A CA 1
ATOM 1139 C C . PHE A 1 146 ? -6.850 -4.648 -6.667 1.00 59.22 146 PHE A C 1
ATOM 1141 O O . PHE A 1 146 ? -7.161 -5.292 -5.659 1.00 59.22 146 PHE A O 1
ATOM 1148 N N . ARG A 1 147 ? -6.374 -5.182 -7.797 1.00 58.12 147 ARG A N 1
ATOM 1149 C CA . ARG A 1 147 ? -5.803 -6.529 -7.966 1.00 58.12 147 ARG A CA 1
ATOM 1150 C C . ARG A 1 147 ? -6.709 -7.713 -7.551 1.00 58.12 147 ARG A C 1
ATOM 1152 O O . ARG A 1 147 ? -6.306 -8.863 -7.630 1.00 58.12 147 ARG A O 1
ATOM 1159 N N . ALA A 1 148 ? -7.969 -7.459 -7.171 1.00 60.31 148 ALA A N 1
ATOM 1160 C CA . ALA A 1 148 ? -8.986 -8.459 -6.830 1.00 60.31 148 ALA A CA 1
ATOM 1161 C C . ALA A 1 148 ? -10.405 -7.949 -7.159 1.00 60.31 148 ALA A C 1
ATOM 1163 O O . ALA A 1 148 ? -11.147 -7.487 -6.285 1.00 60.31 148 ALA A O 1
ATOM 1164 N N . ARG A 1 149 ? -10.820 -8.052 -8.432 1.00 62.50 149 ARG A N 1
ATOM 1165 C CA . ARG A 1 149 ? -12.141 -7.574 -8.913 1.00 62.50 149 ARG A CA 1
ATOM 1166 C C . ARG A 1 149 ? -13.332 -8.203 -8.175 1.00 62.50 149 ARG A C 1
ATOM 1168 O O . ARG A 1 149 ? -14.367 -7.558 -8.037 1.00 62.50 149 ARG A O 1
ATOM 1175 N N . ARG A 1 150 ? -13.177 -9.438 -7.676 1.00 67.94 150 ARG A N 1
ATOM 1176 C CA . ARG A 1 150 ? -14.189 -10.125 -6.850 1.00 67.94 150 ARG A CA 1
ATOM 1177 C C . ARG A 1 150 ? -14.316 -9.527 -5.445 1.00 67.94 150 ARG A C 1
ATOM 1179 O O . ARG A 1 150 ? -15.425 -9.454 -4.932 1.00 67.94 150 ARG A O 1
ATOM 1186 N N . CYS A 1 151 ? -13.207 -9.090 -4.847 1.00 69.75 151 CYS A N 1
ATOM 1187 C CA . CYS A 1 151 ? -13.177 -8.510 -3.501 1.00 69.75 151 CYS A CA 1
ATOM 1188 C C . CYS A 1 151 ? -13.629 -7.039 -3.504 1.00 69.75 151 CYS A C 1
ATOM 1190 O O . CYS A 1 151 ? -14.395 -6.607 -2.645 1.00 69.75 151 CYS A O 1
ATOM 1192 N N . MET A 1 152 ? -13.216 -6.265 -4.514 1.00 74.06 152 MET A N 1
ATOM 1193 C CA . MET A 1 152 ? -13.558 -4.845 -4.639 1.00 74.06 152 MET A CA 1
ATOM 1194 C C . MET A 1 152 ? -14.300 -4.540 -5.945 1.00 74.06 152 MET A C 1
ATOM 1196 O O . MET A 1 152 ? -13.753 -3.867 -6.822 1.00 74.06 152 MET A O 1
ATOM 1200 N N . PRO A 1 153 ? -15.563 -4.986 -6.095 1.00 69.25 153 PRO A N 1
ATOM 1201 C CA . PRO A 1 153 ? -16.362 -4.598 -7.246 1.00 69.25 153 PRO A CA 1
ATOM 1202 C C . PRO A 1 153 ? -16.605 -3.080 -7.211 1.00 69.25 153 PRO A C 1
ATOM 1204 O O . PRO A 1 153 ? -16.757 -2.520 -6.114 1.00 69.25 153 PRO A O 1
ATOM 1207 N N . PRO A 1 154 ? -16.661 -2.405 -8.374 1.00 65.94 154 PRO A N 1
ATOM 1208 C CA . PRO A 1 154 ? -16.778 -0.954 -8.448 1.00 65.94 154 PRO A CA 1
ATOM 1209 C C . PRO A 1 154 ? -17.938 -0.438 -7.593 1.00 65.94 154 PRO A C 1
ATOM 1211 O O . PRO A 1 154 ? -19.089 -0.872 -7.717 1.00 65.94 154 PRO A O 1
ATOM 1214 N N . MET A 1 155 ? -17.619 0.492 -6.693 1.00 63.91 155 MET A N 1
ATOM 1215 C CA . MET A 1 155 ? -18.605 1.137 -5.838 1.00 63.91 155 MET A CA 1
ATOM 1216 C C . MET A 1 155 ? -19.508 2.027 -6.687 1.00 63.91 155 MET A C 1
ATOM 1218 O O . MET A 1 155 ? -19.128 3.115 -7.108 1.00 63.91 155 MET A O 1
ATOM 1222 N N . ARG A 1 156 ? -20.753 1.597 -6.902 1.00 60.94 156 ARG A N 1
ATOM 1223 C CA . ARG A 1 156 ? -21.806 2.507 -7.360 1.00 60.94 156 ARG A CA 1
ATOM 1224 C C . ARG A 1 156 ? -22.224 3.347 -6.155 1.00 60.94 156 ARG A C 1
ATOM 1226 O O . ARG A 1 156 ? -22.960 2.848 -5.304 1.00 60.94 156 ARG A O 1
ATOM 1233 N N . HIS A 1 157 ? -21.703 4.574 -6.057 1.00 55.62 157 HIS A N 1
ATOM 1234 C CA . HIS A 1 157 ? -21.952 5.526 -4.969 1.00 55.62 157 HIS A CA 1
ATOM 1235 C C . HIS A 1 157 ? -23.436 5.641 -4.639 1.00 55.62 157 HIS A C 1
ATOM 1237 O O . HIS A 1 157 ? -24.201 6.354 -5.283 1.00 55.62 157 HIS A O 1
ATOM 1243 N N . ARG A 1 158 ? -23.853 4.928 -3.605 1.00 61.56 158 ARG A N 1
ATOM 1244 C CA . ARG A 1 158 ? -25.213 4.977 -3.099 1.00 61.56 158 ARG A CA 1
ATOM 1245 C C . ARG A 1 158 ? -25.091 5.003 -1.587 1.00 61.56 158 ARG A C 1
ATOM 1247 O O . ARG A 1 158 ? -25.083 3.955 -0.956 1.00 61.56 158 ARG A O 1
ATOM 1254 N N . ARG A 1 159 ? -24.951 6.211 -1.019 1.00 66.56 159 ARG A N 1
ATOM 1255 C CA . ARG A 1 159 ? -24.822 6.470 0.434 1.00 66.56 159 ARG A CA 1
ATOM 1256 C C . ARG A 1 159 ? -25.890 5.733 1.262 1.00 66.56 159 ARG A C 1
ATOM 1258 O O . ARG A 1 159 ? -25.627 5.323 2.386 1.00 66.56 159 ARG A O 1
ATOM 1265 N N . TRP A 1 160 ? -27.060 5.472 0.673 1.00 70.38 160 TRP A N 1
ATOM 1266 C CA . TRP A 1 160 ? -28.117 4.659 1.276 1.00 70.38 160 TRP A CA 1
ATOM 1267 C C . TRP A 1 160 ? -27.722 3.199 1.543 1.00 70.38 160 TRP A C 1
ATOM 1269 O O . TRP A 1 160 ? -28.229 2.613 2.490 1.00 70.38 160 TRP A O 1
ATOM 1279 N N . ARG A 1 161 ? -26.804 2.597 0.772 1.00 69.88 161 ARG A N 1
ATOM 1280 C CA . ARG A 1 161 ? -26.312 1.233 1.038 1.00 69.88 161 ARG A CA 1
ATOM 1281 C C . ARG A 1 161 ? -25.506 1.163 2.331 1.00 69.88 161 ARG A C 1
ATOM 1283 O O . ARG A 1 161 ? -25.666 0.195 3.061 1.00 69.88 161 ARG A O 1
ATOM 1290 N N . HIS A 1 162 ? -24.705 2.189 2.636 1.00 68.88 162 HIS A N 1
ATOM 1291 C CA . HIS A 1 162 ? -24.008 2.299 3.926 1.00 68.88 162 HIS A CA 1
ATOM 1292 C C . HIS A 1 162 ? -25.013 2.398 5.076 1.00 68.88 162 HIS A C 1
ATOM 1294 O O . HIS A 1 162 ? -24.920 1.660 6.053 1.00 68.88 162 HIS A O 1
ATOM 1300 N N . LEU A 1 163 ? -26.031 3.250 4.919 1.00 74.06 163 LEU A N 1
ATOM 1301 C CA . LEU A 1 163 ? -27.104 3.398 5.906 1.00 74.06 163 LEU A CA 1
ATOM 1302 C C . LEU A 1 163 ? -27.863 2.083 6.131 1.00 74.06 163 LEU A C 1
ATOM 1304 O O . LEU A 1 163 ? -28.055 1.686 7.274 1.00 74.06 163 LEU A O 1
ATOM 1308 N N . LEU A 1 164 ? -28.226 1.360 5.068 1.00 75.31 164 LEU A N 1
ATOM 1309 C CA . LEU A 1 164 ? -28.851 0.040 5.197 1.00 75.31 164 LEU A CA 1
ATOM 1310 C C . LEU A 1 164 ? -27.915 -0.993 5.826 1.00 75.31 164 LEU A C 1
ATOM 1312 O O . LEU A 1 164 ? -28.379 -1.829 6.595 1.00 75.31 164 LEU A O 1
ATOM 1316 N N . ALA A 1 165 ? -26.615 -0.951 5.522 1.00 71.62 165 ALA A N 1
ATOM 1317 C CA . ALA A 1 165 ? -25.643 -1.852 6.131 1.00 71.62 165 ALA A CA 1
ATOM 1318 C C . ALA A 1 165 ? -25.592 -1.655 7.651 1.00 71.62 165 ALA A C 1
ATOM 1320 O O . ALA A 1 165 ? -25.612 -2.647 8.371 1.00 71.62 165 ALA A O 1
ATOM 1321 N N . ARG A 1 166 ? -25.637 -0.409 8.150 1.00 73.75 166 ARG A N 1
ATOM 1322 C CA . ARG A 1 166 ? -25.695 -0.110 9.599 1.00 73.75 166 ARG A CA 1
ATOM 1323 C C . ARG A 1 166 ? -26.887 -0.751 10.305 1.00 73.75 166 ARG A C 1
ATOM 1325 O O . ARG A 1 166 ? -26.760 -1.148 11.455 1.00 73.75 166 ARG A O 1
ATOM 1332 N N . LEU A 1 167 ? -28.028 -0.823 9.624 1.00 77.69 167 LEU A N 1
ATOM 1333 C CA . LEU A 1 167 ? -29.271 -1.363 10.177 1.00 77.69 167 LEU A CA 1
ATOM 1334 C C . LEU A 1 167 ? -29.330 -2.894 10.129 1.00 77.69 167 LEU A C 1
ATOM 1336 O O . LEU A 1 167 ? -30.197 -3.494 10.757 1.00 77.69 167 LEU A O 1
ATOM 1340 N N . ARG A 1 168 ? -28.435 -3.537 9.374 1.00 69.94 168 ARG A N 1
ATOM 1341 C CA . ARG A 1 168 ? -28.384 -4.995 9.260 1.00 69.94 168 ARG A CA 1
ATOM 1342 C C . ARG A 1 168 ? -27.506 -5.600 10.362 1.00 69.94 168 ARG A C 1
ATOM 1344 O O . ARG A 1 168 ? -26.504 -4.978 10.746 1.00 69.94 168 ARG A O 1
ATOM 1351 N N . PRO A 1 169 ? -27.833 -6.821 10.831 1.00 66.25 169 PRO A N 1
ATOM 1352 C CA . PRO A 1 169 ? -26.902 -7.644 11.598 1.00 66.25 169 PRO A CA 1
ATOM 1353 C C . PRO A 1 169 ? -25.556 -7.722 10.878 1.00 66.25 169 PRO A C 1
ATOM 1355 O O . PRO A 1 169 ? -25.512 -7.600 9.648 1.00 66.25 169 PRO A O 1
ATOM 1358 N N . ALA A 1 170 ? -24.470 -7.891 11.636 1.00 63.81 170 ALA A N 1
ATOM 1359 C CA . ALA A 1 170 ? -23.146 -8.028 11.044 1.00 63.81 170 ALA A CA 1
ATOM 1360 C C . ALA A 1 170 ? -23.201 -9.116 9.953 1.00 63.81 170 ALA A C 1
ATOM 1362 O O . ALA A 1 170 ? -23.708 -10.210 10.220 1.00 63.81 170 ALA A O 1
ATOM 1363 N N . PRO A 1 171 ? -22.792 -8.805 8.710 1.00 62.78 171 PRO A N 1
ATOM 1364 C CA . PRO A 1 171 ? -22.821 -9.795 7.647 1.00 62.78 171 PRO A CA 1
ATOM 1365 C C . PRO A 1 171 ? -21.951 -10.987 8.048 1.00 62.78 171 PRO A C 1
ATOM 1367 O O . PRO A 1 171 ? -20.919 -10.813 8.697 1.00 62.78 171 PRO A O 1
ATOM 1370 N N . ALA A 1 172 ? -22.370 -12.192 7.651 1.00 62.59 172 ALA A N 1
ATOM 1371 C CA . ALA A 1 172 ? -21.512 -13.362 7.763 1.00 62.59 172 ALA A CA 1
ATOM 1372 C C . ALA A 1 172 ? -20.166 -13.062 7.075 1.00 62.59 172 ALA A C 1
ATOM 1374 O O . ALA A 1 172 ? -20.164 -12.389 6.036 1.00 62.59 172 ALA A O 1
ATOM 1375 N N . PRO A 1 173 ? -19.042 -13.522 7.647 1.00 64.44 173 PRO A N 1
ATOM 1376 C CA . PRO A 1 173 ? -17.721 -13.234 7.111 1.00 64.44 173 PRO A CA 1
ATOM 1377 C C . PRO A 1 173 ? -17.656 -13.674 5.649 1.00 64.44 173 PRO A C 1
ATOM 1379 O O . PRO A 1 173 ? -17.922 -14.830 5.316 1.00 64.44 173 PRO A O 1
ATOM 1382 N N . ALA A 1 174 ? -17.358 -12.730 4.759 1.00 63.94 174 ALA A N 1
ATOM 1383 C CA . ALA A 1 174 ? -17.211 -13.040 3.349 1.00 63.94 174 ALA A CA 1
ATOM 1384 C C . ALA A 1 174 ? -15.799 -13.585 3.111 1.00 63.94 174 ALA A C 1
ATOM 1386 O O . ALA A 1 174 ? -14.813 -13.041 3.601 1.00 63.94 174 ALA A O 1
ATOM 1387 N N . SER A 1 175 ? -15.692 -14.651 2.321 1.00 67.81 175 SER A N 1
ATOM 1388 C CA . SER A 1 175 ? -14.428 -15.350 2.063 1.00 67.81 175 SER A CA 1
ATOM 1389 C C . SER A 1 175 ? -13.536 -14.675 1.014 1.00 67.81 175 SER A C 1
ATOM 1391 O O . SER A 1 175 ? -12.528 -15.249 0.610 1.00 67.81 175 SER A O 1
ATOM 1393 N N . CYS A 1 176 ? -13.885 -13.477 0.526 1.00 75.75 176 CYS A N 1
ATOM 1394 C CA . CYS A 1 176 ? -13.169 -12.867 -0.597 1.00 75.75 176 CYS A CA 1
ATOM 1395 C C . CYS A 1 176 ? -11.767 -12.355 -0.241 1.00 75.75 176 CYS A C 1
ATOM 1397 O O . CYS A 1 176 ? -10.927 -12.278 -1.136 1.00 75.75 176 CYS A O 1
ATOM 1399 N N . CYS A 1 177 ? -11.509 -12.006 1.023 1.00 80.38 177 CYS A N 1
ATOM 1400 C CA . CYS A 1 177 ? -10.170 -11.739 1.553 1.00 80.38 177 CYS A CA 1
ATOM 1401 C C . CYS A 1 177 ? -10.175 -11.783 3.090 1.00 80.38 177 CYS A C 1
ATOM 1403 O O . CYS A 1 177 ? -11.235 -11.750 3.716 1.00 80.38 177 CYS A O 1
ATOM 1405 N N . TRP A 1 178 ? -8.985 -11.781 3.701 1.00 86.44 178 TRP A N 1
ATOM 1406 C CA . TRP A 1 178 ? -8.824 -11.746 5.161 1.00 86.44 178 TRP A CA 1
ATOM 1407 C C . TRP A 1 178 ? -9.558 -10.563 5.817 1.00 86.44 178 TRP A C 1
ATOM 1409 O O . TRP A 1 178 ? -10.184 -10.726 6.864 1.00 86.44 178 TRP A O 1
ATOM 1419 N N . TYR A 1 179 ? -9.554 -9.387 5.175 1.00 88.44 179 TYR A N 1
ATOM 1420 C CA . TYR A 1 179 ? -10.243 -8.208 5.698 1.00 88.44 179 TYR A CA 1
ATOM 1421 C C . TYR A 1 179 ? -11.766 -8.376 5.705 1.00 88.44 179 TYR A C 1
ATOM 1423 O O . TYR A 1 179 ? -12.417 -7.901 6.622 1.00 88.44 179 TYR A O 1
ATOM 1431 N N . HIS A 1 180 ? -12.371 -9.074 4.749 1.00 86.00 180 HIS A N 1
ATOM 1432 C CA . HIS A 1 180 ? -13.823 -9.303 4.750 1.00 86.00 180 HIS A CA 1
ATOM 1433 C C . HIS A 1 180 ? -14.266 -10.464 5.656 1.00 86.00 180 HIS A C 1
ATOM 1435 O O . HIS A 1 180 ? -15.466 -10.711 5.796 1.00 86.00 180 HIS A O 1
ATOM 1441 N N . GLY A 1 181 ? -13.311 -11.139 6.299 1.00 84.62 181 GLY A N 1
ATOM 1442 C CA . GLY A 1 181 ? -13.527 -12.327 7.116 1.00 84.62 181 GLY A CA 1
ATOM 1443 C C . GLY A 1 181 ? -13.914 -12.088 8.579 1.00 84.62 181 GLY A C 1
ATOM 1444 O O . GLY A 1 181 ? -14.008 -13.066 9.315 1.00 84.62 181 GLY A O 1
ATOM 1445 N N . GLY A 1 182 ? -14.140 -10.850 9.037 1.00 86.62 182 GLY A N 1
ATOM 1446 C CA . GLY A 1 182 ? -14.444 -10.611 10.454 1.00 86.62 182 GLY A CA 1
ATOM 1447 C C . GLY A 1 182 ? -15.272 -9.368 10.776 1.00 86.62 182 GLY A C 1
ATOM 1448 O O . GLY A 1 182 ? -15.645 -8.579 9.904 1.00 86.62 182 GLY A O 1
ATOM 1449 N N . ASP A 1 183 ? -15.590 -9.214 12.064 1.00 90.19 183 ASP A N 1
ATOM 1450 C CA . ASP A 1 183 ? -16.451 -8.147 12.576 1.00 90.19 183 ASP A CA 1
ATOM 1451 C C . ASP A 1 183 ? -15.688 -6.830 12.774 1.00 90.19 183 ASP A C 1
ATOM 1453 O O . ASP A 1 183 ? -15.189 -6.491 13.854 1.00 90.19 183 ASP A O 1
ATOM 1457 N N . TRP A 1 184 ? -15.656 -6.041 11.703 1.00 92.81 184 TRP A N 1
ATOM 1458 C CA . TRP A 1 184 ? -15.082 -4.702 11.734 1.00 92.81 184 TRP A CA 1
ATOM 1459 C C . TRP A 1 184 ? -15.800 -3.729 12.657 1.00 92.81 184 TRP A C 1
ATOM 1461 O O . TRP A 1 184 ? -15.169 -2.758 13.062 1.00 92.81 184 TRP A O 1
ATOM 1471 N N . ARG A 1 185 ? -17.077 -3.929 13.013 1.00 92.31 185 ARG A N 1
ATOM 1472 C CA . ARG A 1 185 ? -17.748 -3.003 13.942 1.00 92.31 185 ARG A CA 1
ATOM 1473 C C . ARG A 1 185 ? -17.123 -3.117 15.318 1.00 92.31 185 ARG A C 1
ATOM 1475 O O . ARG A 1 185 ? -16.754 -2.095 15.895 1.00 92.31 185 ARG A O 1
ATOM 1482 N N . THR A 1 186 ? -16.961 -4.345 15.798 1.00 90.94 186 THR A N 1
ATOM 1483 C CA . THR A 1 186 ? -16.376 -4.612 17.111 1.00 90.94 186 THR A CA 1
ATOM 1484 C C . THR A 1 186 ? -14.886 -4.273 17.125 1.00 90.94 186 THR A C 1
ATOM 1486 O O . THR A 1 186 ? -14.454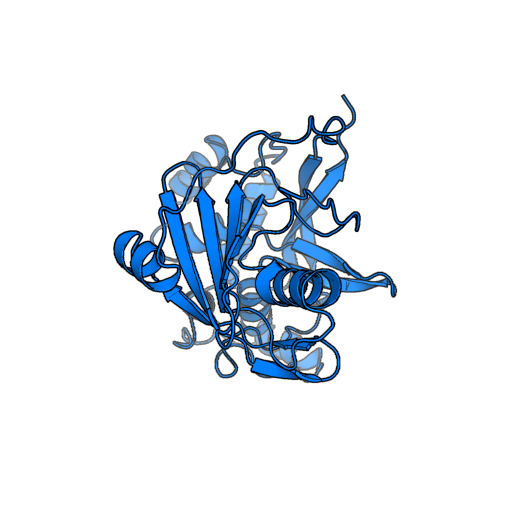 -3.535 18.010 1.00 90.94 186 THR A O 1
ATOM 1489 N N . ALA A 1 187 ? -14.111 -4.701 16.118 1.00 92.94 187 ALA A N 1
ATOM 1490 C CA . ALA A 1 187 ? -12.689 -4.349 16.020 1.00 92.94 187 ALA A CA 1
ATOM 1491 C C . ALA A 1 187 ? -12.478 -2.823 16.007 1.00 92.94 187 ALA A C 1
ATOM 1493 O O . ALA A 1 187 ? -11.713 -2.282 16.804 1.00 92.94 187 ALA A O 1
ATOM 1494 N N . ASN A 1 188 ? -13.224 -2.102 15.168 1.00 95.25 188 ASN A N 1
ATOM 1495 C CA . ASN A 1 188 ? -13.114 -0.652 15.068 1.00 95.25 188 ASN A CA 1
ATOM 1496 C C . ASN A 1 188 ? -13.582 0.075 16.337 1.00 95.25 188 ASN A C 1
ATOM 1498 O O . ASN A 1 188 ? -12.950 1.042 16.753 1.00 95.25 188 ASN A O 1
ATOM 1502 N N . ALA A 1 189 ? -14.677 -0.366 16.965 1.00 93.62 189 ALA A N 1
ATOM 1503 C CA . ALA A 1 189 ? -15.138 0.218 18.223 1.00 93.62 189 ALA A CA 1
ATOM 1504 C C . ALA A 1 189 ? -14.079 0.078 19.321 1.00 93.62 189 ALA A C 1
ATOM 1506 O O . ALA A 1 1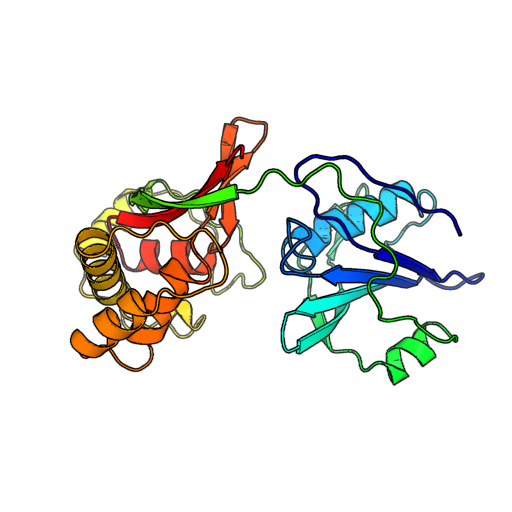89 ? -13.869 1.017 20.088 1.00 93.62 189 ALA A O 1
ATOM 1507 N N . THR A 1 190 ? -13.382 -1.060 19.376 1.00 92.38 190 THR A N 1
ATOM 1508 C CA . THR A 1 190 ? -12.277 -1.223 20.317 1.00 92.38 190 THR A CA 1
ATOM 1509 C C . THR A 1 190 ? -11.098 -0.320 19.980 1.00 92.38 190 THR A C 1
ATOM 1511 O O . THR A 1 190 ? -10.620 0.376 20.868 1.00 92.38 190 THR A O 1
ATOM 1514 N N . ALA A 1 191 ? -10.681 -0.248 18.714 1.00 91.94 191 ALA A N 1
ATOM 1515 C CA . ALA A 1 191 ? -9.595 0.641 18.304 1.00 91.94 191 ALA A CA 1
ATOM 1516 C C . ALA A 1 191 ? -9.885 2.112 18.655 1.00 91.94 191 ALA A C 1
ATOM 1518 O O . ALA A 1 191 ? -9.020 2.809 19.177 1.00 91.94 191 ALA A O 1
ATOM 1519 N N . LEU A 1 192 ? -11.122 2.577 18.451 1.00 92.69 192 LEU A N 1
ATOM 1520 C CA . LEU A 1 192 ? -11.529 3.934 18.828 1.00 92.69 192 LEU A CA 1
ATOM 1521 C C . LEU A 1 192 ? -11.492 4.170 20.344 1.00 92.69 192 LEU A C 1
ATOM 1523 O O . LEU A 1 192 ? -11.119 5.261 20.767 1.00 92.69 192 LEU A O 1
ATOM 1527 N N . ARG A 1 193 ? -11.860 3.172 21.163 1.00 90.94 193 ARG A N 1
ATOM 1528 C CA . ARG A 1 193 ? -11.719 3.269 22.626 1.00 90.94 193 ARG A CA 1
ATOM 1529 C C . ARG A 1 193 ? -10.252 3.379 23.032 1.00 90.94 193 ARG A C 1
ATOM 1531 O O . ARG A 1 193 ? -9.932 4.251 23.827 1.00 90.94 193 ARG A O 1
ATOM 1538 N N . LEU A 1 194 ? -9.386 2.556 22.442 1.00 87.50 194 LEU A N 1
ATOM 1539 C CA . LEU A 1 194 ? -7.945 2.579 22.704 1.00 87.50 194 LEU A CA 1
ATOM 1540 C C . LEU A 1 194 ? -7.320 3.930 22.333 1.00 87.50 194 LEU A C 1
ATOM 1542 O O . LEU A 1 194 ? -6.600 4.513 23.136 1.00 87.50 194 LEU A O 1
ATOM 1546 N N . LEU A 1 195 ? -7.662 4.476 21.161 1.00 86.81 195 LEU A N 1
ATOM 1547 C CA . LEU A 1 195 ? -7.191 5.798 20.738 1.00 86.81 195 LEU A CA 1
ATOM 1548 C C . LEU A 1 195 ? -7.667 6.920 21.679 1.00 86.81 195 LEU A C 1
ATOM 1550 O O . LEU A 1 195 ? -6.973 7.919 21.843 1.00 86.81 195 LEU A O 1
ATOM 1554 N N . ALA A 1 196 ? -8.848 6.777 22.289 1.00 86.06 196 ALA A N 1
ATOM 1555 C CA . ALA A 1 196 ? -9.382 7.761 23.230 1.00 86.06 196 ALA A CA 1
ATOM 1556 C C . ALA A 1 196 ? -8.708 7.702 24.611 1.00 86.06 196 ALA A C 1
ATOM 1558 O O . ALA A 1 196 ? -8.611 8.730 25.277 1.00 86.06 196 ALA A O 1
ATOM 1559 N N . THR A 1 197 ? -8.265 6.521 25.052 1.00 81.75 197 THR A N 1
ATOM 1560 C CA . THR A 1 197 ? -7.610 6.333 26.359 1.00 81.75 197 THR A CA 1
ATOM 1561 C C . THR A 1 197 ? -6.101 6.529 26.309 1.00 81.75 197 THR A C 1
ATOM 1563 O O . THR A 1 197 ? -5.502 6.863 27.327 1.00 81.75 197 THR A O 1
ATOM 1566 N N . THR A 1 198 ? -5.496 6.353 25.136 1.00 73.44 198 THR A N 1
ATOM 1567 C CA . THR A 1 198 ? -4.048 6.417 24.941 1.00 73.44 198 THR A CA 1
ATOM 1568 C C . THR A 1 198 ? -3.756 7.426 23.832 1.00 73.44 198 THR A C 1
ATOM 1570 O O . THR A 1 198 ? -3.921 7.090 22.656 1.00 73.44 198 THR A O 1
ATOM 1573 N N . PRO A 1 199 ? -3.356 8.672 24.162 1.00 66.06 199 PRO A N 1
ATOM 1574 C CA . PRO A 1 199 ? -2.999 9.683 23.172 1.00 66.06 199 PRO A CA 1
ATOM 1575 C C . PRO A 1 199 ? -1.831 9.192 22.312 1.00 66.06 199 PRO A C 1
ATOM 1577 O O . PRO A 1 199 ? -0.665 9.256 22.696 1.00 66.06 199 PRO A O 1
ATOM 1580 N N . MET A 1 200 ? -2.158 8.660 21.139 1.00 66.19 200 MET A N 1
ATOM 1581 C CA . MET A 1 200 ? -1.182 8.052 20.250 1.00 66.19 200 MET A CA 1
ATOM 1582 C C . MET A 1 200 ? -0.471 9.128 19.467 1.00 66.19 200 MET A C 1
ATOM 1584 O O . MET A 1 200 ? -1.038 9.794 18.600 1.00 66.19 200 MET A O 1
ATOM 1588 N N . THR A 1 201 ? 0.791 9.309 19.804 1.00 59.59 201 THR A N 1
ATOM 1589 C CA . THR A 1 201 ? 1.598 10.349 19.213 1.00 59.59 201 THR A CA 1
ATOM 1590 C C . THR A 1 201 ? 2.989 9.739 19.037 1.00 59.59 201 THR A C 1
ATOM 1592 O O . THR A 1 201 ? 3.944 10.078 19.725 1.00 59.59 201 THR A O 1
ATOM 1595 N N . SER A 1 202 ? 3.072 8.731 18.159 1.00 53.28 202 SER A N 1
ATOM 1596 C CA . SER A 1 202 ? 4.328 8.026 17.883 1.00 53.28 202 SER A CA 1
ATOM 1597 C C . SER A 1 202 ? 5.248 8.915 17.051 1.00 53.28 202 SER A C 1
ATOM 1599 O O . SER A 1 202 ? 4.789 9.609 16.141 1.00 53.28 202 SER A O 1
ATOM 1601 N N . ALA A 1 203 ? 6.532 8.936 17.399 1.00 47.91 203 ALA A N 1
ATOM 1602 C CA . ALA A 1 203 ? 7.577 9.524 16.566 1.00 47.91 203 ALA A CA 1
ATOM 1603 C C . ALA A 1 203 ? 8.055 8.550 15.472 1.00 47.91 203 ALA A C 1
ATOM 1605 O O . ALA A 1 203 ? 8.677 8.997 14.514 1.00 47.91 203 ALA A O 1
ATOM 1606 N N . ASP A 1 204 ? 7.732 7.257 15.597 1.00 54.66 204 ASP A N 1
ATOM 1607 C CA . ASP A 1 204 ? 8.113 6.213 14.649 1.00 54.66 204 ASP A CA 1
ATOM 1608 C C . ASP A 1 204 ? 6.862 5.538 14.038 1.00 54.66 204 ASP A C 1
ATOM 1610 O O . ASP A 1 204 ? 6.095 4.884 14.757 1.00 54.66 204 ASP A O 1
ATOM 1614 N N . PRO A 1 205 ? 6.611 5.708 12.727 1.00 48.53 205 PRO A N 1
ATOM 1615 C CA . PRO A 1 205 ? 5.494 5.090 12.011 1.00 48.53 205 PRO A CA 1
ATOM 1616 C C . PRO A 1 205 ? 5.485 3.549 11.976 1.00 48.53 205 PRO A C 1
ATOM 1618 O O . PRO A 1 205 ? 4.510 2.984 11.487 1.00 48.53 205 PRO A O 1
ATOM 1621 N N . GLY A 1 206 ? 6.523 2.855 12.458 1.00 51.91 206 GLY A N 1
ATOM 1622 C CA . GLY A 1 206 ? 6.592 1.386 12.455 1.00 51.91 206 GLY A CA 1
ATOM 1623 C C . GLY A 1 206 ? 6.374 0.710 13.810 1.00 51.91 206 GLY A C 1
ATOM 1624 O O . GLY A 1 206 ? 6.133 -0.498 13.858 1.00 51.91 206 GLY A O 1
ATOM 1625 N N . GLU A 1 207 ? 6.445 1.458 14.910 1.00 60.00 207 GLU A N 1
ATOM 1626 C CA . GLU A 1 207 ? 6.394 0.870 16.246 1.00 60.00 207 GLU A CA 1
ATOM 1627 C C . GLU A 1 207 ? 4.977 0.881 16.814 1.00 60.00 207 GLU A C 1
ATOM 1629 O O . GLU A 1 207 ? 4.313 1.913 16.930 1.00 60.00 207 GLU A O 1
ATOM 1634 N N . TRP A 1 208 ? 4.516 -0.307 17.200 1.00 65.44 208 TRP A N 1
ATOM 1635 C CA . TRP A 1 208 ? 3.335 -0.463 18.032 1.00 65.44 208 TRP A CA 1
ATOM 1636 C C . TRP A 1 208 ? 3.685 -0.039 19.461 1.00 65.44 208 TRP A C 1
ATOM 1638 O O . TRP A 1 208 ? 4.482 -0.741 20.090 1.00 65.44 208 TRP A O 1
ATOM 1648 N N . PRO A 1 209 ? 3.110 1.048 20.011 1.00 68.06 209 PRO A N 1
ATOM 1649 C CA . PRO A 1 209 ? 3.430 1.456 21.373 1.00 68.06 209 PRO A CA 1
ATOM 1650 C C . PRO A 1 209 ? 3.135 0.307 22.338 1.00 68.06 209 PRO A C 1
ATOM 1652 O O . PRO A 1 209 ? 2.081 -0.335 22.239 1.00 68.06 209 PRO A O 1
ATOM 1655 N N . VAL A 1 210 ? 4.059 0.023 23.255 1.00 70.56 210 VAL A N 1
ATOM 1656 C CA . VAL A 1 210 ? 3.915 -1.064 24.238 1.00 70.56 210 VAL A CA 1
ATOM 1657 C C . VAL A 1 210 ? 2.591 -0.921 24.993 1.00 70.56 210 VAL A C 1
ATOM 1659 O O . VAL A 1 210 ? 1.859 -1.895 25.158 1.00 70.56 210 VAL A O 1
ATOM 1662 N N . GLU A 1 211 ? 2.209 0.314 25.302 1.00 73.69 211 GLU A N 1
ATOM 1663 C CA . GLU A 1 211 ? 0.964 0.683 25.971 1.00 73.69 211 GLU A CA 1
ATOM 1664 C C . GLU A 1 211 ? -0.277 0.254 25.174 1.00 73.69 211 GLU A C 1
ATOM 1666 O O . GLU A 1 211 ? -1.298 -0.126 25.745 1.00 73.69 211 GLU A O 1
ATOM 1671 N N . LEU A 1 212 ? -0.210 0.285 23.840 1.00 75.50 212 LEU A N 1
ATOM 1672 C CA . LEU A 1 212 ? -1.299 -0.177 22.985 1.00 75.50 212 LEU A CA 1
ATOM 1673 C C . LEU A 1 212 ? -1.369 -1.711 22.960 1.00 75.50 212 LEU A C 1
ATOM 1675 O O . LEU A 1 212 ? -2.460 -2.273 22.873 1.00 75.50 212 LEU A O 1
ATOM 1679 N N . CYS A 1 213 ? -0.225 -2.401 23.041 1.00 76.25 213 CYS A N 1
ATOM 1680 C CA . CYS A 1 213 ? -0.161 -3.865 23.150 1.00 76.25 213 CYS A CA 1
ATOM 1681 C C . CYS A 1 213 ? -0.815 -4.319 24.452 1.00 76.25 213 CYS A C 1
ATOM 1683 O O . CYS A 1 213 ? -1.737 -5.135 24.427 1.00 76.25 213 CYS A O 1
ATOM 1685 N N . GLU A 1 214 ? -0.399 -3.714 25.562 1.00 81.38 214 GLU A N 1
ATOM 1686 C CA . GLU A 1 214 ? -0.952 -3.970 26.888 1.00 81.38 214 GLU A CA 1
ATOM 1687 C C . GLU A 1 214 ? -2.448 -3.665 26.942 1.00 81.38 214 GLU A C 1
ATOM 1689 O O . GLU A 1 214 ? -3.222 -4.466 27.460 1.00 81.38 214 GLU A O 1
ATOM 1694 N N . ALA A 1 215 ? -2.892 -2.554 26.350 1.00 81.31 215 ALA A N 1
ATOM 1695 C CA . ALA A 1 215 ? -4.306 -2.198 26.334 1.00 81.31 215 ALA A CA 1
ATOM 1696 C C . ALA A 1 215 ? -5.159 -3.147 25.466 1.00 81.31 215 ALA A C 1
ATOM 1698 O O . ALA A 1 215 ? -6.315 -3.419 25.802 1.00 81.31 215 ALA A O 1
ATOM 1699 N N . VAL A 1 216 ? -4.611 -3.689 24.370 1.00 83.12 216 VAL A N 1
ATOM 1700 C CA . VAL A 1 216 ? -5.268 -4.741 23.572 1.00 83.12 216 VAL A CA 1
ATOM 1701 C C . VAL A 1 216 ? -5.378 -6.047 24.358 1.00 83.12 216 VAL A C 1
ATOM 1703 O O . VAL A 1 216 ? -6.444 -6.669 24.347 1.00 83.12 216 VAL A O 1
ATOM 1706 N N . ASP A 1 217 ? -4.312 -6.438 25.056 1.00 84.31 217 ASP A N 1
ATOM 1707 C CA . ASP A 1 217 ? -4.281 -7.658 25.864 1.00 84.31 217 ASP A CA 1
ATOM 1708 C C . ASP A 1 217 ? -5.211 -7.549 27.082 1.00 84.31 217 ASP A C 1
ATOM 1710 O O . ASP A 1 217 ? -6.010 -8.453 27.334 1.00 84.31 217 ASP A O 1
ATOM 1714 N N . ALA A 1 218 ? -5.222 -6.401 27.764 1.00 84.44 218 ALA A N 1
ATOM 1715 C CA . ALA A 1 218 ? -6.137 -6.106 28.867 1.00 84.44 218 ALA A CA 1
ATOM 1716 C C . ALA A 1 218 ? -7.614 -6.090 28.433 1.00 84.44 218 ALA A C 1
ATOM 1718 O O . ALA A 1 218 ? -8.501 -6.414 29.222 1.00 84.44 218 ALA A O 1
ATOM 1719 N N . ALA A 1 219 ? -7.896 -5.753 27.171 1.00 82.38 219 ALA A N 1
ATOM 1720 C CA . ALA A 1 219 ? -9.239 -5.815 26.603 1.00 82.38 219 ALA A CA 1
ATOM 1721 C C . ALA A 1 219 ? -9.682 -7.245 26.215 1.00 82.38 219 ALA A C 1
ATOM 1723 O O . ALA A 1 219 ? -10.800 -7.414 25.721 1.00 82.38 219 ALA A O 1
ATOM 1724 N N . GLY A 1 220 ? -8.832 -8.265 26.411 1.00 86.06 220 GLY A N 1
ATOM 1725 C CA . GLY A 1 220 ? -9.148 -9.673 26.143 1.00 86.06 220 GLY A CA 1
ATOM 1726 C C . GLY A 1 220 ? -9.351 -9.997 24.660 1.00 86.06 220 GLY A C 1
ATOM 1727 O O . GLY A 1 220 ? -10.025 -10.968 24.314 1.00 86.06 220 GLY A O 1
ATOM 1728 N N . ILE A 1 221 ? -8.814 -9.167 23.765 1.00 85.62 221 ILE A N 1
ATOM 1729 C CA . ILE A 1 221 ? -9.009 -9.295 22.321 1.00 85.62 221 ILE A CA 1
ATOM 1730 C C . ILE A 1 221 ? -8.019 -10.321 21.771 1.00 85.62 221 ILE A C 1
ATOM 1732 O O . ILE A 1 221 ? -6.810 -10.180 21.939 1.00 85.62 221 ILE A O 1
ATOM 1736 N N . THR A 1 222 ? -8.507 -11.322 21.040 1.00 87.88 222 THR A N 1
ATOM 1737 C CA . THR A 1 222 ? -7.664 -12.391 20.482 1.00 87.88 222 THR A CA 1
ATOM 1738 C C . THR A 1 222 ? -7.953 -12.646 18.999 1.00 87.88 222 THR A C 1
ATOM 1740 O O . THR A 1 222 ? -8.887 -12.089 18.412 1.00 87.88 222 THR A O 1
ATOM 1743 N N . GLY A 1 223 ? -7.105 -13.462 18.364 1.00 90.06 223 GLY A N 1
ATOM 1744 C CA . GLY A 1 223 ? -7.296 -13.945 16.995 1.00 90.06 223 GLY A CA 1
ATOM 1745 C C . GLY A 1 223 ? -7.429 -12.832 15.952 1.00 90.06 223 GLY A C 1
ATOM 1746 O O . GLY A 1 223 ? -6.685 -11.849 15.964 1.00 90.06 223 GLY A O 1
ATOM 1747 N N . TRP A 1 224 ? -8.400 -12.986 15.048 1.00 90.94 224 TRP A N 1
ATOM 1748 C CA . TRP A 1 224 ? -8.647 -12.036 13.957 1.00 90.94 224 TRP A CA 1
ATOM 1749 C C . TRP A 1 224 ? -8.910 -10.617 14.468 1.00 90.94 224 TRP A C 1
ATOM 1751 O O . TRP A 1 224 ? -8.418 -9.653 13.889 1.00 90.94 224 TRP A O 1
ATOM 1761 N N . GLN A 1 225 ? -9.645 -10.467 15.574 1.00 90.94 225 GLN A N 1
ATOM 1762 C CA . GLN A 1 225 ? -9.992 -9.147 16.095 1.00 90.94 225 GLN A CA 1
ATOM 1763 C C . GLN A 1 225 ? -8.751 -8.390 16.584 1.00 90.94 225 GLN A C 1
ATOM 1765 O O . GLN A 1 225 ? -8.643 -7.190 16.330 1.00 90.94 225 GLN A O 1
ATOM 1770 N N . ARG A 1 226 ? -7.796 -9.087 17.219 1.00 90.12 226 ARG A N 1
ATOM 1771 C CA . ARG A 1 226 ? -6.510 -8.504 17.636 1.00 90.12 226 ARG A CA 1
ATOM 1772 C C . ARG A 1 226 ? -5.744 -7.985 16.426 1.00 90.12 226 ARG A C 1
ATOM 1774 O O . ARG A 1 226 ? -5.366 -6.821 16.397 1.00 90.12 226 ARG A O 1
ATOM 1781 N N . GLN A 1 227 ? -5.608 -8.818 15.399 1.00 89.50 227 GLN A N 1
ATOM 1782 C CA . GLN A 1 227 ? -4.931 -8.460 14.151 1.00 89.50 227 GLN A CA 1
ATOM 1783 C C . GLN A 1 227 ? -5.639 -7.311 13.408 1.00 89.50 227 GLN A C 1
ATOM 1785 O O . GLN A 1 227 ? -4.989 -6.432 12.847 1.00 89.50 227 GLN A O 1
ATOM 1790 N N . ALA A 1 228 ? -6.975 -7.275 13.418 1.00 92.19 228 ALA A N 1
ATOM 1791 C CA . ALA A 1 228 ? -7.757 -6.215 12.784 1.00 92.19 228 ALA A CA 1
ATOM 1792 C C . ALA A 1 228 ? -7.556 -4.865 13.488 1.00 92.19 228 ALA A C 1
ATOM 1794 O O . ALA A 1 228 ? -7.297 -3.863 12.817 1.00 92.19 228 ALA A O 1
ATOM 1795 N N . VAL A 1 229 ? -7.600 -4.847 14.827 1.00 91.75 229 VAL A N 1
ATOM 1796 C CA . VAL A 1 229 ? -7.230 -3.672 15.634 1.00 91.75 229 VAL A CA 1
ATOM 1797 C C . VAL A 1 229 ? -5.778 -3.286 15.358 1.00 91.75 229 VAL A C 1
ATOM 1799 O O . VAL A 1 229 ? -5.498 -2.110 15.151 1.00 91.75 229 VAL A O 1
ATOM 1802 N N . GLN A 1 230 ? -4.876 -4.266 15.256 1.00 87.44 230 GLN A N 1
ATOM 1803 C CA . GLN A 1 230 ? -3.470 -4.022 14.951 1.00 87.44 230 GLN A CA 1
ATOM 1804 C C . GLN A 1 230 ? -3.228 -3.341 13.614 1.00 87.44 230 GLN A C 1
ATOM 1806 O O . GLN A 1 230 ? -2.514 -2.344 13.519 1.00 87.44 230 GLN A O 1
ATOM 1811 N N . SER A 1 231 ? -3.923 -3.797 12.583 1.00 89.12 231 SER A N 1
ATOM 1812 C CA . SER A 1 231 ? -3.807 -3.188 11.266 1.00 89.12 231 SER A CA 1
ATOM 1813 C C . SER A 1 231 ? -4.209 -1.707 11.251 1.00 89.12 231 SER A C 1
ATOM 1815 O O . SER A 1 231 ? -3.722 -0.964 10.407 1.00 89.12 231 SER A O 1
ATOM 1817 N N . LEU A 1 232 ? -5.082 -1.249 12.160 1.00 90.94 232 LEU A N 1
ATOM 1818 C CA . LEU A 1 232 ? -5.528 0.148 12.197 1.00 90.94 232 LEU A CA 1
ATOM 1819 C C . LEU A 1 232 ? -4.448 1.129 12.654 1.00 90.94 232 LEU A C 1
ATOM 1821 O O . LEU A 1 232 ? -4.576 2.313 12.346 1.00 90.94 232 LEU A O 1
ATOM 1825 N N . PHE A 1 233 ? -3.410 0.651 13.344 1.00 85.56 233 PHE A N 1
ATOM 1826 C CA . PHE A 1 233 ? -2.328 1.510 13.821 1.00 85.56 233 PHE A CA 1
ATOM 1827 C C . PHE A 1 233 ? -0.958 1.184 13.220 1.00 85.56 233 PHE A C 1
ATOM 1829 O O . PHE A 1 233 ? -0.205 2.120 12.990 1.00 85.56 233 PHE A O 1
ATOM 1836 N N . LEU A 1 234 ? -0.654 -0.086 12.913 1.00 80.94 234 LEU A N 1
ATOM 1837 C CA . LEU A 1 234 ? 0.619 -0.469 12.270 1.00 80.94 234 LEU A CA 1
ATOM 1838 C C . LEU A 1 234 ? 0.684 -0.099 10.794 1.00 80.94 234 LEU A C 1
ATOM 1840 O O . LEU A 1 234 ? 1.726 0.259 10.269 1.00 80.94 234 LEU A O 1
ATOM 1844 N N . ASP A 1 235 ? -0.440 -0.250 10.111 1.00 82.94 235 ASP A N 1
ATOM 1845 C CA . ASP A 1 235 ? -0.527 -0.065 8.673 1.00 82.94 235 ASP A CA 1
ATOM 1846 C C . ASP A 1 235 ? -1.743 0.816 8.407 1.00 82.94 235 ASP A C 1
ATOM 1848 O O . ASP A 1 235 ? -2.695 0.353 7.815 1.00 82.94 235 ASP A O 1
ATOM 1852 N N . PRO A 1 236 ? -1.867 2.038 8.935 1.00 88.06 236 PRO A N 1
ATOM 1853 C CA . PRO A 1 236 ? -3.151 2.737 8.978 1.00 88.06 236 PRO A CA 1
ATOM 1854 C C . PRO A 1 236 ? -3.759 3.000 7.593 1.00 88.06 236 PRO A C 1
ATOM 1856 O O . PRO A 1 236 ? -3.085 3.008 6.563 1.00 88.06 236 PRO A O 1
ATOM 1859 N N . ILE A 1 237 ? -5.071 3.248 7.559 1.00 91.69 237 ILE A N 1
ATOM 1860 C CA . ILE A 1 237 ? -5.722 3.751 6.344 1.00 91.69 237 ILE A CA 1
ATOM 1861 C C . ILE A 1 237 ? -5.223 5.178 6.105 1.00 91.69 237 ILE A C 1
ATOM 1863 O O . ILE A 1 237 ? -5.476 6.059 6.927 1.00 91.69 237 ILE A O 1
ATOM 1867 N N . VAL A 1 238 ? -4.553 5.404 4.976 1.00 89.44 238 VAL A N 1
ATOM 1868 C CA . VAL A 1 238 ? -4.026 6.718 4.582 1.00 89.44 238 VAL A CA 1
ATOM 1869 C C . VAL A 1 238 ? -4.866 7.253 3.433 1.00 89.44 238 VAL A C 1
ATOM 1871 O O . VAL A 1 238 ? -5.045 6.578 2.413 1.00 89.44 238 VAL A O 1
ATOM 1874 N N . LEU A 1 239 ? -5.400 8.460 3.613 1.00 88.56 239 LEU A N 1
ATOM 1875 C CA . LEU A 1 239 ? -6.175 9.164 2.597 1.00 88.56 239 LEU A CA 1
ATOM 1876 C C . LEU A 1 239 ? -5.387 10.379 2.116 1.00 88.56 239 LEU A C 1
ATOM 1878 O O . LEU A 1 239 ? -4.998 11.228 2.913 1.00 88.56 239 LEU A O 1
ATOM 1882 N N . GLU A 1 240 ? -5.193 10.473 0.808 1.00 85.00 240 GLU A N 1
ATOM 1883 C CA . GLU A 1 240 ? -4.372 11.502 0.174 1.00 85.00 240 GLU A CA 1
ATOM 1884 C C . GLU A 1 240 ? -5.206 12.354 -0.774 1.00 85.00 240 GLU A C 1
ATOM 1886 O O . GLU A 1 240 ? -6.133 11.859 -1.420 1.00 85.00 240 GLU A O 1
ATOM 1891 N N . HIS A 1 241 ? -4.852 13.630 -0.905 1.00 80.88 241 HIS A N 1
ATOM 1892 C CA . HIS A 1 241 ? -5.425 14.492 -1.933 1.00 80.88 241 HIS A CA 1
ATOM 1893 C C . HIS A 1 241 ? -4.582 14.398 -3.211 1.00 80.88 241 HIS A C 1
ATOM 1895 O O . HIS A 1 241 ? -3.388 14.696 -3.206 1.00 80.88 241 HIS A O 1
ATOM 1901 N N . GLU A 1 242 ? -5.216 13.990 -4.309 1.00 76.50 242 GLU A N 1
ATOM 1902 C CA . GLU A 1 242 ? -4.676 14.117 -5.663 1.00 76.50 242 GLU A CA 1
ATOM 1903 C C . GLU A 1 242 ? -4.540 15.613 -6.040 1.00 76.50 242 GLU A C 1
ATOM 1905 O O . GLU A 1 242 ? -5.195 16.473 -5.448 1.00 76.50 242 GLU A O 1
ATOM 1910 N N . ASP A 1 243 ? -3.741 15.946 -7.064 1.00 71.81 243 ASP A N 1
ATOM 1911 C CA . ASP A 1 243 ? -3.533 17.343 -7.521 1.00 71.81 243 ASP A CA 1
ATOM 1912 C C . ASP A 1 243 ? -4.823 18.072 -7.908 1.00 71.81 243 ASP A C 1
ATOM 1914 O O . ASP A 1 243 ? -4.931 19.289 -7.796 1.00 71.81 243 ASP A O 1
ATOM 1918 N N . ASN A 1 244 ? -5.822 17.315 -8.352 1.00 76.38 244 ASN A N 1
ATOM 1919 C CA . ASN A 1 244 ? -7.153 17.810 -8.696 1.00 76.38 244 ASN A CA 1
ATOM 1920 C C . ASN A 1 244 ? -8.052 18.040 -7.457 1.00 76.38 244 ASN A C 1
ATOM 1922 O O . ASN A 1 244 ? -9.249 18.280 -7.610 1.00 76.38 244 ASN A O 1
ATOM 1926 N N . GLY A 1 245 ? -7.511 17.907 -6.240 1.00 78.19 245 GLY A N 1
ATOM 1927 C CA . GLY A 1 245 ? -8.232 18.025 -4.971 1.00 78.19 245 GLY A CA 1
ATOM 1928 C C . GLY A 1 245 ? -9.075 16.802 -4.597 1.00 78.19 245 GLY A C 1
ATOM 1929 O O . GLY A 1 245 ? -9.758 16.820 -3.573 1.00 78.19 245 GLY A O 1
ATOM 1930 N N . ARG A 1 246 ? -9.061 15.728 -5.395 1.00 81.12 246 ARG A N 1
ATOM 1931 C CA . ARG A 1 246 ? -9.835 14.513 -5.123 1.00 81.12 246 ARG A CA 1
ATOM 1932 C C . ARG A 1 246 ? -9.145 13.660 -4.067 1.00 81.12 246 ARG A C 1
ATOM 1934 O O . ARG A 1 246 ? -7.954 13.388 -4.155 1.00 81.12 246 ARG A O 1
ATOM 1941 N N . LEU A 1 247 ? -9.925 13.157 -3.116 1.00 83.50 247 LEU A N 1
ATOM 1942 C CA . LEU A 1 247 ? -9.438 12.195 -2.136 1.00 83.50 247 LEU A CA 1
ATOM 1943 C C . LEU A 1 247 ? -9.170 10.831 -2.796 1.00 83.50 247 LEU A C 1
ATOM 1945 O O . LEU A 1 247 ? -9.966 10.349 -3.606 1.00 83.50 247 LEU A O 1
ATOM 1949 N N . SER A 1 248 ? -8.072 10.192 -2.424 1.00 85.81 248 SER A N 1
ATOM 1950 C CA . SER A 1 248 ? -7.639 8.877 -2.891 1.00 85.81 248 SER A CA 1
ATOM 1951 C C . SER A 1 248 ? -7.061 8.068 -1.728 1.00 85.81 248 SER A C 1
ATOM 1953 O O . SER A 1 248 ? -6.805 8.611 -0.654 1.00 85.81 248 SER A O 1
ATOM 1955 N N . TYR A 1 249 ? -6.917 6.756 -1.905 1.00 86.44 249 TYR A N 1
ATOM 1956 C CA . TYR A 1 249 ? -6.230 5.918 -0.926 1.00 86.44 249 TYR A CA 1
ATOM 1957 C C . TYR A 1 249 ? -4.726 5.952 -1.199 1.00 86.44 249 TYR A C 1
ATOM 1959 O O . TYR A 1 249 ? -4.310 5.525 -2.274 1.00 86.44 249 TYR A O 1
ATOM 1967 N N . GLY A 1 250 ? -3.939 6.395 -0.219 1.00 82.38 250 GLY A N 1
ATOM 1968 C CA . GLY A 1 250 ? -2.500 6.115 -0.158 1.00 82.38 250 GLY A CA 1
ATOM 1969 C C . GLY A 1 250 ? -2.231 4.714 0.398 1.00 82.38 250 GLY A C 1
ATOM 1970 O O . GLY A 1 250 ? -1.322 4.019 -0.050 1.00 82.38 250 GLY A O 1
ATOM 1971 N N . ASN A 1 251 ? -3.085 4.259 1.326 1.00 85.00 251 ASN A N 1
ATOM 1972 C CA . ASN A 1 251 ? -3.025 2.922 1.910 1.00 85.00 251 ASN A CA 1
ATOM 1973 C C . ASN A 1 251 ? -4.384 2.446 2.463 1.00 85.00 251 ASN A C 1
ATOM 1975 O O . ASN A 1 251 ? -5.303 3.235 2.686 1.00 85.00 251 ASN A O 1
ATOM 1979 N N . GLY A 1 252 ? -4.513 1.142 2.724 1.00 89.19 252 GLY A N 1
ATOM 1980 C CA . GLY A 1 252 ? -5.619 0.575 3.498 1.00 89.19 252 GLY A CA 1
ATOM 1981 C C . GLY A 1 252 ? -6.948 0.495 2.751 1.00 89.19 252 GLY A C 1
ATOM 1982 O O . GLY A 1 252 ? -8.006 0.358 3.365 1.00 89.19 252 GLY A O 1
ATOM 1983 N N . GLN A 1 253 ? -6.919 0.535 1.420 1.00 89.56 253 GLN A N 1
ATOM 1984 C CA . GLN A 1 253 ? -8.126 0.533 0.603 1.00 89.56 253 GLN A CA 1
ATOM 1985 C C . GLN A 1 253 ? -9.036 -0.686 0.854 1.00 89.56 253 GLN A C 1
ATOM 1987 O O . GLN A 1 253 ? -10.254 -0.532 0.972 1.00 89.56 253 GLN A O 1
ATOM 1992 N N . HIS A 1 254 ? -8.470 -1.895 0.949 1.00 87.44 254 HIS A N 1
ATOM 1993 C CA . HIS A 1 254 ? -9.250 -3.112 1.219 1.00 87.44 254 HIS A CA 1
ATOM 1994 C C . HIS A 1 254 ? -9.942 -3.048 2.585 1.00 87.44 254 HIS A C 1
ATOM 1996 O O . HIS A 1 254 ? -11.117 -3.394 2.696 1.00 87.44 254 HIS A O 1
ATOM 2002 N N . ARG A 1 255 ? -9.254 -2.523 3.605 1.00 91.06 255 ARG A N 1
ATOM 2003 C CA . ARG A 1 255 ? -9.828 -2.300 4.941 1.00 91.06 255 ARG A CA 1
ATOM 2004 C C . ARG A 1 255 ? -10.922 -1.251 4.914 1.00 91.06 255 ARG A C 1
ATOM 2006 O O . ARG A 1 255 ? -12.010 -1.498 5.426 1.00 91.06 255 ARG A O 1
ATOM 2013 N N . GLY A 1 256 ? -10.682 -0.126 4.244 1.00 91.56 256 GLY A N 1
ATOM 2014 C CA . GLY A 1 256 ? -11.694 0.908 4.063 1.00 91.56 256 GLY A CA 1
ATOM 2015 C C . GLY A 1 256 ? -12.949 0.375 3.373 1.00 91.56 256 GLY A C 1
ATOM 2016 O O . GLY A 1 256 ? -14.066 0.689 3.791 1.00 91.56 256 GLY A O 1
ATOM 2017 N N . ARG A 1 257 ? -12.782 -0.508 2.381 1.00 88.31 257 ARG A N 1
ATOM 2018 C CA . ARG A 1 257 ? -13.898 -1.191 1.725 1.00 88.31 257 ARG A CA 1
ATOM 2019 C C . ARG A 1 257 ? -14.627 -2.157 2.662 1.00 88.31 257 ARG A C 1
ATOM 2021 O O . ARG A 1 257 ? -15.850 -2.074 2.756 1.00 88.31 257 ARG A O 1
ATOM 2028 N N . ALA A 1 258 ? -13.909 -3.029 3.364 1.00 89.56 258 ALA A N 1
ATOM 2029 C CA . ALA A 1 258 ? -14.503 -3.985 4.299 1.00 89.56 258 ALA A CA 1
ATOM 2030 C C . ALA A 1 258 ? -15.298 -3.278 5.411 1.00 89.56 258 ALA A C 1
ATOM 2032 O O . ALA A 1 258 ? -16.436 -3.647 5.696 1.00 89.56 258 ALA A O 1
ATOM 2033 N N . MET A 1 259 ? -14.761 -2.191 5.969 1.00 92.50 259 MET A N 1
ATOM 2034 C CA . MET A 1 259 ? -15.450 -1.360 6.961 1.00 92.50 259 MET A CA 1
ATOM 2035 C C . MET A 1 259 ? -16.689 -0.668 6.400 1.00 92.50 259 MET A C 1
ATOM 2037 O O . MET A 1 259 ? -17.717 -0.595 7.078 1.00 92.50 259 MET A O 1
ATOM 2041 N N . HIS A 1 260 ? -16.615 -0.159 5.168 1.00 89.94 260 HIS A N 1
ATOM 2042 C CA . HIS A 1 260 ? -17.772 0.428 4.504 1.00 89.94 260 HIS A CA 1
ATOM 2043 C C . HIS A 1 260 ? -18.891 -0.608 4.341 1.00 89.94 260 HIS A C 1
ATOM 2045 O O . HIS A 1 260 ? -20.042 -0.327 4.678 1.00 89.94 260 HIS A O 1
ATOM 2051 N N . ASP A 1 261 ? -18.560 -1.805 3.854 1.00 86.12 261 ASP A N 1
ATOM 2052 C CA . ASP A 1 261 ? -19.521 -2.890 3.632 1.00 86.12 261 ASP A CA 1
ATOM 2053 C C . ASP A 1 261 ? -20.089 -3.435 4.956 1.00 86.12 261 ASP A C 1
ATOM 2055 O O . ASP A 1 261 ? -21.279 -3.738 5.041 1.00 86.12 261 ASP A O 1
ATOM 2059 N N . ALA A 1 262 ? -19.282 -3.448 6.022 1.00 88.12 262 ALA A N 1
ATOM 2060 C CA . ALA A 1 262 ? -19.717 -3.753 7.383 1.00 88.12 262 ALA A CA 1
ATOM 2061 C C . ALA A 1 262 ? -20.561 -2.629 8.024 1.00 88.12 262 ALA A C 1
ATOM 2063 O O . ALA A 1 262 ? -21.107 -2.810 9.113 1.00 88.12 262 ALA A O 1
ATOM 2064 N N . GLY A 1 263 ? -20.705 -1.463 7.385 1.00 89.62 263 GLY A N 1
ATOM 2065 C CA . GLY A 1 263 ? -21.474 -0.335 7.916 1.00 89.62 263 GLY A CA 1
ATOM 2066 C C . GLY A 1 263 ? -20.792 0.391 9.081 1.00 89.62 263 GLY A C 1
ATOM 2067 O O . GLY A 1 263 ? -21.467 1.034 9.880 1.00 89.62 263 GLY A O 1
ATOM 2068 N N . VAL A 1 264 ? -19.464 0.320 9.199 1.00 93.50 264 VAL A N 1
ATOM 2069 C CA . VAL A 1 264 ? -18.711 1.090 10.201 1.00 93.50 264 VAL A CA 1
ATOM 2070 C C . VAL A 1 264 ? -18.943 2.585 9.970 1.00 93.50 264 VAL A C 1
ATOM 2072 O O . VAL A 1 264 ? -18.872 3.069 8.841 1.00 93.50 264 VAL A O 1
ATOM 2075 N N . ALA A 1 265 ? -19.262 3.333 11.028 1.00 93.31 265 ALA A N 1
ATOM 2076 C CA . ALA A 1 265 ? -19.626 4.744 10.903 1.00 93.31 265 ALA A CA 1
ATOM 2077 C C . ALA A 1 265 ? -18.412 5.674 10.760 1.00 93.31 265 ALA A C 1
ATOM 2079 O O . ALA A 1 265 ? -18.418 6.586 9.929 1.00 93.31 265 ALA A O 1
ATOM 2080 N N . ARG A 1 266 ? -17.392 5.450 11.587 1.00 96.12 266 ARG A N 1
ATOM 2081 C CA . ARG A 1 266 ? -16.148 6.220 11.663 1.00 96.12 266 ARG A CA 1
ATOM 2082 C C . ARG A 1 266 ? -15.016 5.257 11.972 1.00 96.12 266 ARG A C 1
ATOM 2084 O O . ARG A 1 266 ? -15.259 4.287 12.680 1.00 96.12 266 ARG A O 1
ATOM 2091 N N . THR A 1 267 ? -13.823 5.527 11.476 1.00 96.62 267 THR A N 1
ATOM 2092 C CA . THR A 1 267 ? -12.635 4.719 11.756 1.00 96.62 267 THR A CA 1
ATOM 2093 C C . THR A 1 267 ? -11.412 5.606 11.918 1.00 96.62 267 THR A C 1
ATOM 2095 O O . THR A 1 267 ? -11.499 6.822 11.749 1.00 96.62 267 THR A O 1
ATOM 2098 N N . ILE A 1 268 ? -10.298 4.988 12.277 1.00 93.44 268 ILE A N 1
ATOM 2099 C CA . ILE A 1 268 ? -9.007 5.633 12.424 1.00 93.44 268 ILE A CA 1
ATOM 2100 C C . ILE A 1 268 ? -8.345 5.688 11.046 1.00 93.44 268 ILE A C 1
ATOM 2102 O O . ILE A 1 268 ? -8.264 4.684 10.338 1.00 93.44 268 ILE A O 1
ATOM 2106 N N . THR A 1 269 ? -7.887 6.872 10.664 1.00 92.88 269 THR A N 1
ATOM 2107 C CA . THR A 1 269 ? -7.024 7.094 9.502 1.00 92.88 269 THR A CA 1
ATOM 2108 C C . THR A 1 269 ? -5.754 7.791 9.954 1.00 92.88 269 THR A C 1
ATOM 2110 O O . THR A 1 269 ? -5.781 8.527 10.941 1.00 92.88 269 THR A O 1
ATOM 2113 N N . ALA A 1 270 ? -4.669 7.606 9.218 1.00 87.81 270 ALA A N 1
ATOM 2114 C CA . ALA A 1 270 ? -3.436 8.342 9.430 1.00 87.81 270 ALA A CA 1
ATOM 2115 C C . ALA A 1 270 ? -3.314 9.503 8.448 1.00 87.81 270 ALA A C 1
ATOM 2117 O O . ALA A 1 270 ? -3.694 9.396 7.278 1.00 87.81 270 ALA A O 1
ATOM 2118 N N . VAL A 1 271 ? -2.761 10.597 8.955 1.00 84.06 271 VAL A N 1
ATOM 2119 C CA . VAL A 1 271 ? -2.202 11.685 8.162 1.00 84.06 271 VAL A CA 1
ATOM 2120 C C . VAL A 1 271 ? -0.770 11.906 8.623 1.00 84.06 271 VAL A C 1
ATOM 2122 O O . VAL A 1 271 ? -0.500 11.910 9.825 1.00 84.06 271 VAL A O 1
ATOM 2125 N N . ASP A 1 272 ? 0.139 12.082 7.676 1.00 75.25 272 ASP A N 1
ATOM 2126 C CA . ASP A 1 272 ? 1.520 12.420 7.990 1.00 75.25 272 ASP A CA 1
ATOM 2127 C C . ASP A 1 272 ? 1.633 13.940 8.117 1.00 75.25 272 ASP A C 1
ATOM 2129 O O . ASP A 1 272 ? 1.393 14.683 7.162 1.00 75.25 272 ASP A O 1
ATOM 2133 N N . GLU A 1 273 ? 1.954 14.419 9.320 1.00 72.25 273 GLU A N 1
ATOM 2134 C CA . GLU A 1 273 ? 2.205 15.836 9.582 1.00 72.25 273 GLU A CA 1
ATOM 2135 C C . GLU A 1 273 ? 3.711 16.096 9.573 1.00 72.25 273 GLU A C 1
ATOM 2137 O O . GLU A 1 273 ? 4.492 15.364 10.183 1.00 72.25 273 GLU A O 1
ATOM 2142 N N . LEU A 1 274 ? 4.130 17.141 8.858 1.00 64.00 274 LEU A N 1
ATOM 2143 C CA . LEU A 1 274 ? 5.535 17.521 8.764 1.00 64.00 274 LEU A CA 1
ATOM 2144 C C . LEU A 1 274 ? 6.016 18.029 10.129 1.00 64.00 274 LEU A C 1
ATOM 2146 O O . LEU A 1 274 ? 5.477 18.990 10.676 1.00 64.00 274 LEU A O 1
ATOM 2150 N N . TYR A 1 275 ? 7.025 17.364 10.671 1.00 55.62 275 TYR A N 1
ATOM 2151 C CA . TYR A 1 275 ? 7.679 17.676 11.930 1.00 55.62 275 TYR A CA 1
ATOM 2152 C C . TYR A 1 275 ? 9.022 18.347 11.628 1.00 55.62 275 TYR A C 1
ATOM 2154 O O . TYR A 1 275 ? 10.010 17.711 11.258 1.00 55.62 275 TYR A O 1
ATOM 2162 N N . THR A 1 276 ? 9.043 19.671 11.735 1.00 54.00 276 THR A N 1
ATOM 2163 C CA . THR A 1 276 ? 10.284 20.453 11.738 1.00 54.00 276 THR A CA 1
ATOM 2164 C C . THR A 1 276 ? 10.919 20.359 13.121 1.00 54.00 276 THR A C 1
ATOM 2166 O O . THR A 1 276 ? 10.290 20.765 14.098 1.00 54.00 276 THR A O 1
ATOM 2169 N N . V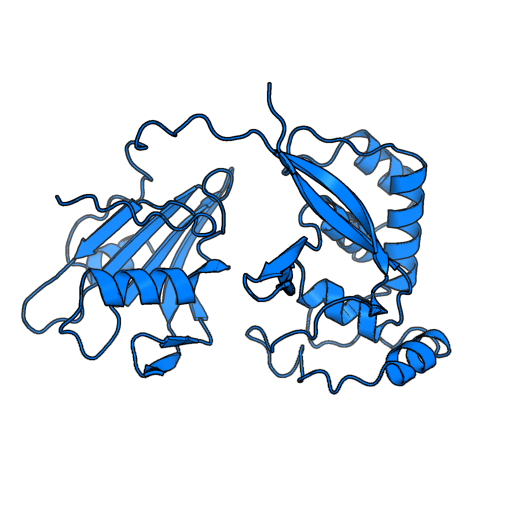AL A 1 277 ? 12.134 19.807 13.179 1.00 51.56 277 VAL A N 1
ATOM 2170 C CA . VAL A 1 277 ? 13.024 19.865 14.351 1.00 51.56 277 VAL A CA 1
ATOM 2171 C C . VAL A 1 277 ? 13.645 21.253 14.446 1.00 51.56 277 VAL A C 1
ATOM 2173 O O . VAL A 1 277 ? 14.046 21.771 13.378 1.00 51.56 277 VAL A O 1
#

pLDDT: mean 81.41, std 15.73, range [24.95, 98.5]

=== Feature glossary ===
A reading guide for the features in this record.

Start from the sequence.

  · Sequence gives the chain of amino acids in standard one-letter code (A=alanine, C=cysteine, …, Y=tyrosine), read N→C. It is the only feature that is directly encoded by the gene; all structural features are derived from the folded form of this sequence.

Fold it, and you get atomic coordinates and the backbone conformation that goes with them.

  · Structure coordinates are given as an mmCIF _atom_site loop: one row per atom with element, residue name, chain id, sequence number, and x/y/z position in Å. Only the four main-chain atoms per residue are included here; side chains are omitted to keep the record compact.

  · Backbone dihedral angles. Every residue except chain termini has a φ (preceding-C → N → Cα → C) and a ψ (N → Cα → C → next-N). They are reported in degrees following the IUPAC sign convention. Secondary structure is essentially a statement about which (φ, ψ) basin each residue occupies.

  · Eight-state secondary structure (DSSP): H is the canonical α-helix, G the tighter 3₁₀-helix, I the wider π-helix; E/B are β-structure, T and S are turns and bends, and '-' is everything else. DSSP derives these from the pattern of main-chain N–H···O=C hydrogen bonds, not from the sequence.

  · SS3 is a coarse helix/strand/coil call (letters a/b/c) made by the P-SEA algorithm from inter-Cα distances and dihedrals. It is less detailed than DSSP but needs only Cα positions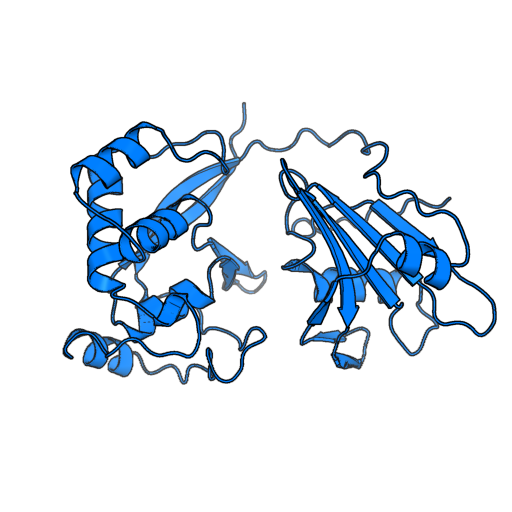.

Summarize the fold with a handful of shape descriptors and a per-residue structural alphabet.

  · Radius of gyration (Rg) is the root-mean-square distance of Cα atoms from their centroid — a single number for overall size and compactness. A globular domain of N residues has Rg ≈ 2.2·N^0.38 Å; an extended or disordered chain has a much larger Rg. The Cα contact count is the number of residue pairs whose Cα atoms are within 8 Å and are more than four positions apart in sequence — a standard proxy for tertiary packing density. The bounding box is the smallest axis-aligned box enclosing all Cα atoms.

  · 3Di is Foldseek's structural alphabet. Each residue is assigned one of twenty discrete states based on how its Cα sits relative to its spatial (not sequential) neighbors. Aligning 3Di strings finds structural homologs roughly as well as full 3D superposition, but orders of magnitude faster.

  · Solvent-accessible surface area (SASA) is the area in Å² traced out by the centre of a 1.4 Å probe sphere (a water molecule) rolled over the protein's van der Waals surface (Shrake–Rupley / Lee–Richards construction). Buried residues have near-zero SASA; fully exposed residues can exceed 200 Å². The total SASA scales roughly with the number of surface residues.

Ask how reliable the model is.

  · For AlphaFold models, the B-factor field carries pLDDT — the model's own estimate of local accuracy on a 0–100 scale. Regions with pLDDT<50 should be treated as essentially unmodeled; they often correspond to intrinsically disordered segments.

  · For experimental (PDB) structures, the B-factor (temperature factor) quantifies the positional spread of each atom in the crystal — a combination of thermal vibration and static disorder — in units of Å². High B-factors mark flexible loops or poorly resolved regions; low B-factors mark the rigid, well-ordered core.

  · Predicted Aligned Error (PAE) is an AlphaFold confidence matrix: entry (i, j) is the expected error in the position of residue j, in ångströms, when the prediction is superimposed on the true structure at residue i. Low PAE within a block of residues means that block is internally rigid and well-predicted; high PAE between two blocks means their relative placement is uncertain even if each block individually is confident.

Place it in context: what it resembles, what it is annotated as, and how it looks.

  · Structural nearest neighbors (via Foldseek easy-search vs the PDB). Reported per hit: target PDB id, E-value, and alignment TM-score. A TM-score above ~0.5 is the conventional threshold for 'same fold'.

  · Functional annotations link the protein to curated databases. InterPro entries identify conserved domains and families by matching the sequence against member-database signatures (Pfam, PROSITE, CDD, …). Gene Ontology (GO) terms describe molecular function, biological process, and cellular component in a controlled vocabulary. CATH places the structure in a hierarchical fold classification (Class/Architecture/Topology/Homologous-superfamily). The organism is the source species.

  · The contact map is a binary N×N matrix image: pixel (i, j) is dark where Cα_i and Cα_j are within 8 Å and |i−j|>4. Because the |i−j|>4 filter removes local helical contacts, off-diagonal stripes parallel to the main diagonal indicate parallel β-sheets; stripes perpendicular to it indicate antiparallel β-sheets. The Ramachandran plot scatters every residue's (φ, ψ) pair against the sterically allowed regions. The PAE heatmap renders the predicted-aligned-error matrix.

  · Six rendered views show the 3D structure from the faces of a cube — i.e. along ±x, ±y, ±z. Rendering representation is drawn randomly per protein from cartoon (secondary-structure ribbons), sticks (backbone bonds), or molecular surface; coloring is either N→C rainbow (blue at the N-terminus through red at the C-terminus) or one color per chain.